Protein AF-A0A1B6KVR3-F1 (afdb_monomer)

Structure (mmCIF, N/CA/C/O backbone):
data_AF-A0A1B6KVR3-F1
#
_entry.id   AF-A0A1B6KVR3-F1
#
loop_
_atom_site.group_PDB
_atom_site.id
_atom_site.type_symbol
_atom_site.label_atom_id
_atom_site.label_alt_id
_atom_site.label_comp_id
_atom_site.label_asym_id
_atom_site.label_entity_id
_atom_site.label_seq_id
_atom_site.pdbx_PDB_ins_code
_atom_site.Cartn_x
_atom_site.Cartn_y
_atom_site.Cartn_z
_atom_site.occupancy
_atom_site.B_iso_or_equiv
_atom_site.auth_seq_id
_atom_site.auth_comp_id
_atom_site.auth_asym_id
_atom_site.auth_atom_id
_atom_site.pdbx_PDB_model_num
ATOM 1 N N . ASN A 1 1 ? -15.179 -11.913 16.307 1.00 56.31 1 ASN A N 1
ATOM 2 C CA . ASN A 1 1 ? -16.062 -10.784 15.935 1.00 56.31 1 ASN A CA 1
ATOM 3 C C . ASN A 1 1 ? -15.789 -10.461 14.461 1.00 56.31 1 ASN A C 1
ATOM 5 O O . ASN A 1 1 ? -15.125 -9.484 14.153 1.00 56.31 1 ASN A O 1
ATOM 9 N N . ASN A 1 2 ? -16.184 -11.354 13.541 1.00 68.56 2 ASN A N 1
ATOM 10 C CA . ASN A 1 2 ? -15.513 -11.481 12.227 1.00 68.56 2 ASN A CA 1
ATOM 11 C C . ASN A 1 2 ? -16.210 -10.731 11.083 1.00 68.56 2 ASN A C 1
ATOM 13 O O . ASN A 1 2 ? -15.773 -10.815 9.938 1.00 68.56 2 ASN A O 1
ATOM 17 N N . LEU A 1 3 ? -17.287 -10.012 11.393 1.00 83.12 3 LEU A N 1
ATOM 18 C CA . LEU A 1 3 ? -18.047 -9.237 10.424 1.00 83.12 3 LEU A CA 1
ATOM 19 C C . LEU A 1 3 ? -17.607 -7.768 10.434 1.00 83.12 3 LEU A C 1
ATOM 21 O O . LEU A 1 3 ? -17.238 -7.261 11.510 1.00 83.12 3 LEU A O 1
ATOM 25 N N . PRO A 1 4 ? -17.702 -7.081 9.277 1.00 85.81 4 PRO A N 1
ATOM 26 C CA . PRO A 1 4 ? -17.464 -5.654 9.194 1.00 85.81 4 PRO A CA 1
ATOM 27 C C . PRO A 1 4 ? -18.348 -4.921 10.207 1.00 85.81 4 PRO A C 1
ATOM 29 O O . PRO A 1 4 ? -19.490 -5.332 10.434 1.00 85.81 4 PRO A O 1
ATOM 32 N N . PRO A 1 5 ? -17.844 -3.847 10.831 1.00 86.06 5 PRO A N 1
ATOM 33 C CA . PRO A 1 5 ? -18.636 -3.050 11.760 1.00 86.06 5 PRO A CA 1
ATOM 34 C C . PRO A 1 5 ? -19.950 -2.522 11.161 1.00 86.06 5 PRO A C 1
ATOM 36 O O . PRO A 1 5 ? -20.927 -2.385 11.892 1.00 86.06 5 PRO A O 1
ATOM 39 N N . GLU A 1 6 ? -19.982 -2.235 9.851 1.00 87.31 6 GLU A N 1
ATOM 40 C CA . GLU A 1 6 ? -21.125 -1.635 9.145 1.00 87.31 6 GLU A CA 1
ATOM 41 C C . GLU A 1 6 ? -21.270 -2.196 7.719 1.00 87.31 6 GLU A C 1
ATOM 43 O O . GLU A 1 6 ? -20.290 -2.641 7.128 1.00 87.31 6 GLU A O 1
ATOM 48 N N . LYS A 1 7 ? -22.490 -2.135 7.159 1.00 79.19 7 LYS A N 1
ATOM 49 C CA . LYS A 1 7 ? -22.854 -2.631 5.812 1.00 79.19 7 LYS A CA 1
ATOM 50 C C . LYS A 1 7 ? -22.407 -1.706 4.662 1.00 79.19 7 LYS A C 1
ATOM 52 O O . LYS A 1 7 ? -22.655 -2.009 3.515 1.00 79.19 7 LYS A O 1
ATOM 57 N N . ASN A 1 8 ? -21.815 -0.551 4.953 1.00 89.31 8 ASN A N 1
ATOM 58 C CA . ASN A 1 8 ? -21.206 0.329 3.949 1.00 89.31 8 ASN A CA 1
ATOM 59 C C . ASN A 1 8 ? -19.926 0.900 4.553 1.00 89.31 8 ASN A C 1
ATOM 61 O O . ASN A 1 8 ? -19.853 2.052 4.992 1.00 89.31 8 ASN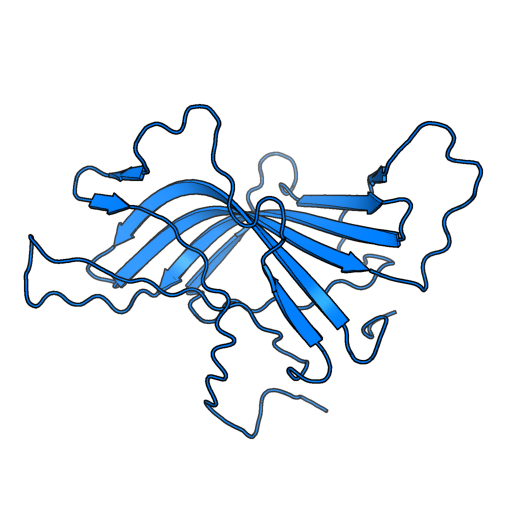 A O 1
ATOM 65 N N . MET A 1 9 ? -18.942 0.020 4.691 1.00 91.19 9 MET A N 1
ATOM 66 C CA . MET A 1 9 ? -17.675 0.366 5.300 1.00 91.19 9 MET A CA 1
ATOM 67 C C . MET A 1 9 ? -16.840 1.183 4.319 1.00 91.19 9 MET A C 1
ATOM 69 O O . MET A 1 9 ? -16.646 0.804 3.167 1.00 91.19 9 MET A O 1
ATOM 73 N N . THR A 1 10 ? -16.302 2.303 4.790 1.00 93.12 10 THR A N 1
ATOM 74 C CA . THR A 1 10 ? -15.303 3.064 4.038 1.00 93.12 10 THR A CA 1
ATOM 75 C C . THR A 1 10 ? -13.938 2.784 4.643 1.00 93.12 10 THR A C 1
ATOM 77 O O . THR A 1 10 ? -13.712 3.081 5.815 1.00 93.12 10 THR A O 1
ATOM 80 N N . VAL A 1 11 ? -13.047 2.211 3.842 1.00 94.81 11 VAL A N 1
ATOM 81 C CA . VAL A 1 11 ? -11.668 1.914 4.221 1.00 94.81 11 VAL A CA 1
ATOM 82 C C . VAL A 1 11 ? -10.753 2.881 3.481 1.00 94.81 11 VAL A C 1
ATOM 84 O O . VAL A 1 11 ? -10.747 2.907 2.254 1.00 94.81 11 VAL A O 1
ATOM 87 N N . ALA A 1 12 ? -9.994 3.697 4.208 1.00 95.69 12 ALA A N 1
ATOM 88 C CA . ALA A 1 12 ? -9.026 4.600 3.596 1.00 95.69 12 ALA A CA 1
ATOM 89 C C . ALA A 1 12 ? -7.634 3.959 3.543 1.00 95.69 12 ALA A C 1
ATOM 91 O O . ALA A 1 12 ? -7.217 3.287 4.488 1.00 95.69 12 ALA A O 1
ATOM 92 N N . ILE A 1 13 ? -6.920 4.177 2.443 1.00 95.88 13 ILE A N 1
ATOM 93 C CA . ILE A 1 13 ? -5.579 3.655 2.186 1.00 95.88 13 ILE A CA 1
ATOM 94 C C . ILE A 1 13 ? -4.606 4.822 2.051 1.00 95.88 13 ILE A C 1
ATOM 96 O O . ILE A 1 13 ? -4.884 5.806 1.368 1.00 95.88 13 ILE A O 1
ATOM 100 N N . SER A 1 14 ? -3.444 4.690 2.677 1.00 95.88 14 SER A N 1
ATOM 101 C CA . SER A 1 14 ? -2.281 5.533 2.421 1.00 95.88 14 SER A CA 1
ATOM 102 C C . SER A 1 14 ? -1.058 4.646 2.207 1.00 95.88 14 SER A C 1
ATOM 104 O O . SER A 1 14 ? -0.919 3.596 2.841 1.00 95.88 14 SER A O 1
ATOM 106 N N . LEU A 1 15 ? -0.173 5.058 1.306 1.00 95.88 15 LEU A N 1
ATOM 107 C CA . LEU A 1 15 ? 1.107 4.404 1.078 1.00 95.88 15 LEU A CA 1
ATOM 108 C C . LEU A 1 15 ? 2.224 5.369 1.449 1.00 95.88 15 LEU A C 1
ATOM 110 O O . LEU A 1 15 ? 2.332 6.464 0.900 1.00 95.88 15 LEU A O 1
ATOM 114 N N . PHE A 1 16 ? 3.097 4.936 2.347 1.00 95.38 16 PHE A N 1
ATOM 115 C CA . PHE A 1 16 ? 4.432 5.507 2.424 1.00 95.38 16 PHE A CA 1
ATOM 116 C C . PHE A 1 16 ? 5.335 4.651 1.551 1.00 95.38 16 PHE A C 1
ATOM 118 O O . PHE A 1 16 ? 5.604 3.496 1.882 1.00 95.38 16 PHE A O 1
ATOM 125 N N . ILE A 1 17 ? 5.775 5.185 0.423 1.00 94.56 17 ILE A N 1
ATOM 126 C CA . ILE A 1 17 ? 6.698 4.476 -0.456 1.00 94.56 17 ILE A CA 1
ATOM 127 C C . ILE A 1 17 ? 8.086 4.772 0.088 1.00 94.56 17 ILE A C 1
ATOM 129 O O . ILE A 1 17 ? 8.476 5.926 0.171 1.00 94.56 17 ILE A O 1
ATOM 133 N N . ASN A 1 18 ? 8.807 3.746 0.534 1.00 93.31 18 ASN A N 1
ATOM 134 C CA . ASN A 1 18 ? 10.154 3.914 1.067 1.00 93.31 18 ASN A CA 1
ATOM 135 C C . ASN A 1 18 ? 11.160 3.938 -0.085 1.00 93.31 18 ASN A C 1
ATOM 137 O O . ASN A 1 18 ? 11.918 4.894 -0.237 1.00 93.31 18 ASN A O 1
ATOM 141 N N . ARG A 1 19 ? 11.123 2.910 -0.944 1.00 91.19 19 ARG A N 1
ATOM 142 C CA . ARG A 1 19 ? 11.943 2.841 -2.158 1.00 91.19 19 ARG A CA 1
ATOM 143 C C . ARG A 1 19 ? 11.368 1.941 -3.240 1.00 91.19 19 ARG A C 1
ATOM 145 O O . ARG A 1 19 ? 10.607 1.018 -2.958 1.00 91.19 19 ARG A O 1
ATOM 152 N N . VAL A 1 20 ? 11.813 2.188 -4.469 1.00 93.38 20 VAL A N 1
ATOM 153 C CA . VAL A 1 20 ? 11.715 1.238 -5.581 1.00 93.38 20 VAL A CA 1
ATOM 154 C C . VAL A 1 20 ? 12.961 0.361 -5.552 1.00 93.38 20 VAL A C 1
ATOM 156 O O . VAL A 1 20 ? 14.075 0.858 -5.705 1.00 93.38 20 VAL A O 1
ATOM 159 N N . SER A 1 21 ? 12.780 -0.933 -5.312 1.00 92.31 21 SER A N 1
ATOM 160 C CA . SER A 1 21 ? 13.885 -1.881 -5.151 1.00 92.31 21 SER A CA 1
ATOM 161 C C . SER A 1 21 ? 14.401 -2.395 -6.491 1.00 92.31 21 SER A C 1
ATOM 163 O O . SER A 1 21 ? 15.611 -2.514 -6.673 1.00 92.31 21 SER A O 1
ATOM 165 N N . ALA A 1 22 ? 13.500 -2.710 -7.424 1.00 93.75 22 ALA A N 1
ATOM 166 C CA . ALA A 1 22 ? 13.856 -3.237 -8.737 1.00 93.75 22 ALA A CA 1
ATOM 167 C C . ALA A 1 22 ? 12.708 -3.091 -9.743 1.00 93.75 22 ALA A C 1
ATOM 169 O O . ALA A 1 22 ? 11.538 -3.042 -9.361 1.00 93.75 22 ALA A O 1
ATOM 170 N N . VAL A 1 23 ? 13.076 -3.091 -11.023 1.00 95.00 23 VAL A N 1
ATOM 171 C CA . VAL A 1 23 ? 12.182 -3.278 -12.169 1.00 95.00 23 VAL A CA 1
ATOM 172 C C . VAL A 1 23 ? 12.735 -4.465 -12.956 1.00 95.00 23 VAL A C 1
ATOM 174 O O . VAL A 1 23 ? 13.908 -4.452 -13.333 1.00 95.00 23 VAL A O 1
ATOM 177 N N . ASP A 1 24 ? 11.922 -5.500 -13.145 1.00 95.38 24 ASP A N 1
ATOM 178 C CA . ASP A 1 24 ? 12.260 -6.691 -13.926 1.00 95.38 24 ASP A CA 1
ATOM 179 C C . ASP A 1 24 ? 11.453 -6.661 -15.228 1.00 95.38 24 ASP A C 1
ATOM 181 O O . ASP A 1 24 ? 10.281 -7.017 -15.239 1.00 95.38 24 ASP A O 1
ATOM 185 N N . GLU A 1 25 ? 12.075 -6.218 -16.323 1.00 93.94 25 GLU A N 1
ATOM 186 C CA . GLU A 1 25 ? 11.449 -6.138 -17.657 1.00 93.94 25 GLU A CA 1
ATOM 187 C C . GLU A 1 25 ? 11.034 -7.519 -18.180 1.00 93.94 25 GLU A C 1
ATOM 189 O O . GLU A 1 25 ? 10.052 -7.643 -18.900 1.00 93.94 25 GLU A O 1
ATOM 194 N N . SER A 1 26 ? 11.776 -8.570 -17.812 1.00 93.94 26 SER A N 1
ATOM 195 C CA . SER A 1 26 ? 11.555 -9.922 -18.333 1.00 93.94 26 SER A CA 1
ATOM 196 C C . SER A 1 26 ? 10.327 -10.593 -17.726 1.00 93.94 26 SER A C 1
ATOM 198 O O . SER A 1 26 ? 9.653 -11.378 -18.392 1.00 93.94 26 SER A O 1
ATOM 200 N N . LYS A 1 27 ? 10.037 -10.280 -16.460 1.00 96.25 27 LYS A N 1
ATOM 201 C CA . LYS A 1 27 ? 8.811 -10.698 -15.764 1.00 96.25 27 LYS A CA 1
ATOM 202 C C . LYS A 1 27 ? 7.718 -9.637 -15.808 1.00 96.25 27 LYS A C 1
ATOM 204 O O . LYS A 1 27 ? 6.580 -9.910 -15.425 1.00 96.25 27 LYS A O 1
ATOM 209 N N . GLU A 1 28 ? 8.090 -8.447 -16.266 1.00 96.19 28 GLU A N 1
ATOM 210 C CA . GLU A 1 28 ? 7.299 -7.230 -16.247 1.00 96.19 28 GLU A CA 1
ATOM 211 C C . GLU A 1 28 ? 6.793 -6.927 -14.818 1.00 96.19 28 GLU A C 1
ATOM 213 O O . GLU A 1 28 ? 5.600 -6.817 -14.541 1.00 96.19 28 GLU A O 1
ATOM 218 N N . GLU A 1 29 ? 7.715 -6.855 -13.857 1.00 97.19 29 GLU A N 1
ATOM 219 C CA . GLU A 1 29 ? 7.414 -6.683 -12.430 1.00 97.19 29 GLU A CA 1
ATOM 220 C C . GLU A 1 29 ? 8.111 -5.454 -11.842 1.00 97.19 29 GLU A C 1
ATOM 222 O O . GLU A 1 29 ? 9.244 -5.124 -12.199 1.00 97.19 29 GLU A O 1
ATOM 227 N N . ILE A 1 30 ? 7.454 -4.803 -10.877 1.00 96.12 30 ILE A N 1
ATOM 228 C CA . ILE A 1 30 ? 8.058 -3.748 -10.054 1.00 96.12 30 ILE A CA 1
ATOM 229 C C . ILE A 1 30 ? 8.069 -4.196 -8.598 1.00 96.12 30 ILE A C 1
ATOM 231 O O . ILE A 1 30 ? 7.049 -4.607 -8.048 1.00 96.12 30 ILE A O 1
ATOM 235 N N . SER A 1 31 ? 9.238 -4.090 -7.969 1.00 97.00 31 SER A N 1
ATOM 236 C CA . SER A 1 31 ? 9.439 -4.365 -6.547 1.00 97.00 31 SER A CA 1
ATOM 237 C C . SER A 1 31 ? 9.522 -3.063 -5.760 1.00 97.00 31 SER A C 1
ATOM 239 O O . SER A 1 31 ? 10.397 -2.231 -6.009 1.00 97.00 31 SER A O 1
ATOM 241 N N . LEU A 1 32 ? 8.644 -2.907 -4.777 1.00 96.56 32 LEU A N 1
ATOM 242 C CA . LEU A 1 32 ? 8.527 -1.731 -3.922 1.00 96.56 32 LEU A CA 1
ATOM 243 C C . LEU A 1 32 ? 8.735 -2.124 -2.460 1.00 96.56 32 LEU A C 1
ATOM 245 O O . LEU A 1 32 ? 8.281 -3.177 -2.022 1.00 96.56 32 LEU A O 1
ATOM 249 N N . GLU A 1 33 ? 9.363 -1.257 -1.679 1.00 96.31 33 GLU A N 1
ATOM 250 C CA . GLU A 1 33 ? 9.289 -1.310 -0.220 1.00 96.31 33 GLU A CA 1
ATOM 251 C C . GLU A 1 33 ? 8.385 -0.189 0.262 1.00 96.31 33 GLU A C 1
ATOM 253 O O . GLU A 1 33 ? 8.651 0.987 0.002 1.00 96.31 33 GLU A O 1
ATOM 258 N N . VAL A 1 34 ? 7.309 -0.550 0.954 1.00 97.00 34 VAL A N 1
ATOM 259 C CA . VAL A 1 34 ? 6.256 0.384 1.354 1.00 97.00 34 VAL A CA 1
ATOM 260 C C . VAL A 1 34 ? 5.857 0.164 2.807 1.00 97.00 34 VAL A C 1
ATOM 262 O O . VAL A 1 34 ? 5.943 -0.950 3.318 1.00 97.00 34 VAL A O 1
ATOM 265 N N . PHE A 1 35 ? 5.350 1.208 3.457 1.00 97.25 35 PHE A N 1
ATOM 266 C CA . PHE A 1 35 ? 4.434 1.046 4.579 1.00 97.25 35 PHE A CA 1
ATOM 267 C C . PHE A 1 35 ? 3.015 1.274 4.075 1.00 97.25 35 PHE A C 1
ATOM 269 O O . PHE A 1 35 ? 2.624 2.399 3.758 1.00 97.25 35 PHE A O 1
ATOM 276 N N . LEU A 1 36 ? 2.254 0.188 4.006 1.00 97.06 36 LEU A N 1
ATOM 277 C CA . LEU A 1 36 ? 0.839 0.204 3.675 1.00 97.06 36 LEU A CA 1
ATOM 278 C C . LEU A 1 36 ? 0.040 0.542 4.930 1.00 97.06 36 LEU A C 1
ATOM 280 O O . LEU A 1 36 ? 0.154 -0.141 5.949 1.00 97.06 36 LEU A O 1
ATOM 284 N N . GLN A 1 37 ? -0.774 1.588 4.846 1.00 97.12 37 GLN A N 1
ATOM 285 C CA . GLN A 1 37 ? -1.571 2.088 5.954 1.00 97.12 37 GLN A CA 1
ATOM 286 C C . GLN A 1 37 ? -3.049 1.996 5.599 1.00 97.12 37 GLN A C 1
ATOM 288 O O . GLN A 1 37 ? -3.486 2.520 4.578 1.00 97.12 37 GLN A O 1
ATOM 293 N N . VAL A 1 38 ? -3.815 1.330 6.454 1.00 96.69 38 VAL A N 1
ATOM 294 C CA . VAL A 1 38 ? -5.237 1.064 6.255 1.00 96.69 38 VAL A CA 1
ATOM 295 C C . VAL A 1 38 ? -6.008 1.617 7.441 1.00 96.69 38 VAL A C 1
ATOM 297 O O . VAL A 1 38 ? -5.661 1.349 8.593 1.00 96.69 38 VAL A O 1
ATOM 300 N N . TYR A 1 39 ? -7.056 2.381 7.152 1.00 96.62 39 TYR A N 1
ATOM 301 C CA . TYR A 1 39 ? -7.857 3.095 8.133 1.00 96.62 39 TYR A CA 1
ATOM 302 C C . TYR A 1 39 ? -9.327 2.724 7.990 1.00 96.62 39 TYR A C 1
ATOM 304 O O . TYR A 1 39 ? -9.869 2.732 6.888 1.00 96.62 39 TYR A O 1
ATOM 312 N N . TRP A 1 40 ? -9.995 2.465 9.106 1.00 95.75 40 TRP A N 1
ATOM 313 C CA . TRP A 1 40 ? -11.447 2.294 9.152 1.00 95.75 40 TRP A CA 1
ATOM 314 C C . TRP A 1 40 ? -11.980 2.791 10.493 1.00 95.75 40 TRP A C 1
ATOM 316 O O . TRP A 1 40 ? -11.218 2.998 11.434 1.00 95.75 40 TRP A O 1
ATOM 326 N N . ILE A 1 41 ? -13.287 3.004 10.594 1.00 95.00 41 ILE A N 1
ATOM 327 C CA . ILE A 1 41 ? -13.935 3.376 11.856 1.00 95.00 41 ILE A CA 1
ATOM 328 C C . ILE A 1 41 ? -14.697 2.159 12.373 1.00 9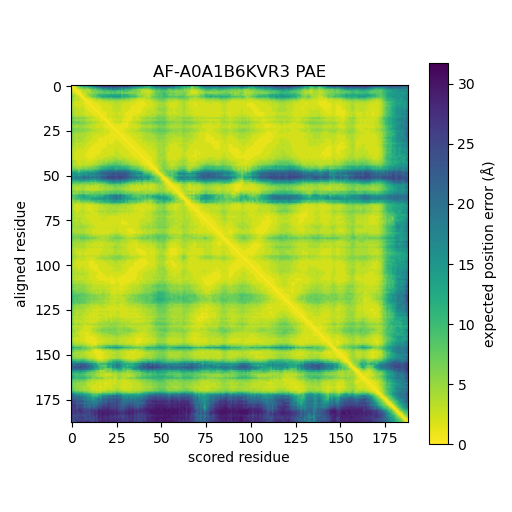5.00 41 ILE A C 1
ATOM 330 O O . ILE A 1 41 ? -15.498 1.578 11.643 1.00 95.00 41 ILE A O 1
ATOM 334 N N . ASP A 1 42 ? -14.472 1.779 13.632 1.00 93.25 42 ASP A N 1
ATOM 335 C CA . ASP A 1 42 ? -15.241 0.721 14.295 1.00 93.25 42 ASP A CA 1
ATOM 336 C C . ASP A 1 42 ? -16.045 1.300 15.465 1.00 93.25 42 ASP A C 1
ATOM 338 O O . ASP A 1 42 ? -15.552 1.430 16.585 1.00 93.25 42 ASP A O 1
ATOM 342 N N . ARG A 1 43 ? -17.321 1.621 15.204 1.00 91.19 43 ARG A N 1
ATOM 343 C CA . ARG A 1 43 ? -18.239 2.217 16.194 1.00 91.19 43 ARG A CA 1
ATOM 344 C C . ARG A 1 43 ? -18.625 1.277 17.345 1.00 91.19 43 ARG A C 1
ATOM 346 O O . ARG A 1 43 ? -19.342 1.680 18.259 1.00 91.19 43 ARG A O 1
ATOM 353 N N . ARG A 1 44 ? -18.205 0.007 17.305 1.00 90.38 44 ARG A N 1
ATOM 354 C CA . ARG A 1 44 ? -18.454 -0.964 18.384 1.00 90.38 44 ARG A CA 1
ATOM 355 C C . ARG A 1 44 ? -17.450 -0.795 19.525 1.00 90.38 44 ARG A C 1
ATOM 357 O O . ARG A 1 44 ? -17.727 -1.232 20.643 1.00 90.38 44 ARG A O 1
ATOM 364 N N . ILE A 1 45 ? -16.299 -0.179 19.251 1.00 88.75 45 ILE A N 1
ATOM 365 C CA . ILE A 1 45 ? -15.231 0.028 20.227 1.00 88.75 45 ILE A CA 1
ATOM 366 C C . ILE A 1 45 ? -15.617 1.175 21.159 1.00 88.75 45 ILE A C 1
ATOM 368 O O . ILE A 1 45 ? -15.830 2.307 20.731 1.00 88.75 45 ILE A O 1
ATOM 372 N N . ARG A 1 46 ? -15.675 0.889 22.462 1.00 85.44 46 ARG A N 1
ATOM 373 C CA . ARG A 1 46 ? -15.889 1.902 23.499 1.00 85.44 46 ARG A CA 1
ATOM 374 C C . ARG A 1 46 ? -14.562 2.236 24.156 1.00 85.44 46 ARG A C 1
ATOM 376 O O . ARG A 1 46 ? -13.926 1.368 24.745 1.00 85.44 46 ARG A O 1
ATOM 383 N N . ILE A 1 47 ? -14.169 3.497 24.055 1.00 82.69 47 ILE A N 1
ATOM 384 C CA . ILE A 1 47 ? -12.947 4.022 24.657 1.00 82.69 47 ILE A CA 1
ATOM 385 C C . ILE A 1 47 ? -13.334 4.659 25.993 1.00 82.69 47 ILE A C 1
ATOM 387 O O . ILE A 1 47 ? -14.274 5.447 26.043 1.00 82.69 47 ILE A O 1
ATOM 391 N N . ALA A 1 48 ? -12.653 4.291 27.079 1.00 80.06 48 ALA A N 1
ATOM 392 C CA . ALA A 1 48 ? -12.915 4.881 28.386 1.00 80.06 48 ALA A CA 1
ATOM 393 C C . ALA A 1 48 ? -12.425 6.342 28.429 1.00 80.06 48 ALA A C 1
ATOM 395 O O . ALA A 1 48 ? -11.324 6.650 27.971 1.00 80.06 48 ALA A O 1
ATOM 396 N N . ASP A 1 49 ? -13.214 7.232 29.036 1.00 72.06 49 ASP A N 1
ATOM 397 C CA . ASP A 1 49 ? -12.929 8.678 29.111 1.00 72.06 49 ASP A CA 1
ATOM 398 C C . ASP A 1 49 ? -11.689 9.028 29.961 1.00 72.06 49 ASP A C 1
ATOM 400 O O . ASP A 1 49 ? -11.246 10.175 29.999 1.00 72.06 49 ASP A O 1
ATOM 404 N N . ASN A 1 50 ? -11.096 8.045 30.645 1.00 69.12 50 ASN A N 1
ATOM 405 C CA . ASN A 1 50 ? 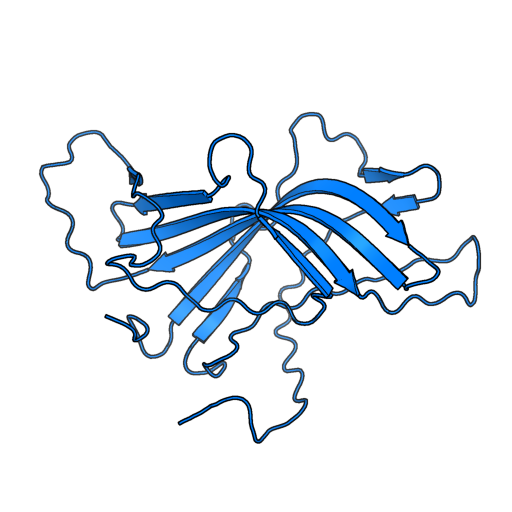-9.936 8.228 31.518 1.00 69.12 50 ASN A CA 1
ATOM 406 C C . ASN A 1 50 ? -8.586 8.293 30.777 1.00 69.12 50 ASN A C 1
ATOM 408 O O . ASN A 1 50 ? -7.546 8.406 31.425 1.00 69.12 50 ASN A O 1
ATOM 412 N N . LEU A 1 51 ? -8.574 8.259 29.442 1.00 66.75 51 LEU A N 1
ATOM 413 C CA . LEU A 1 51 ? -7.361 8.413 28.634 1.00 66.75 51 LEU A CA 1
ATOM 414 C C . LEU A 1 51 ? -6.944 9.884 28.523 1.00 66.75 51 LEU A C 1
ATOM 416 O O . LEU A 1 51 ? -6.871 10.442 27.429 1.00 66.75 51 LEU A O 1
ATOM 420 N N . SER A 1 52 ? -6.692 10.554 29.646 1.00 61.97 52 SER A N 1
ATOM 421 C CA . SER A 1 52 ? -6.244 11.948 29.648 1.00 61.97 52 SER A CA 1
ATOM 422 C C . SER A 1 52 ? -4.878 12.085 28.961 1.00 61.97 52 SER A C 1
ATOM 424 O O . SER A 1 52 ? -3.916 11.435 29.359 1.00 61.97 52 SER A O 1
ATOM 426 N N . GLY A 1 53 ? -4.791 12.949 27.945 1.00 70.12 53 GLY A N 1
ATOM 427 C CA . GLY A 1 53 ? -3.529 13.344 27.297 1.00 70.12 53 GLY A CA 1
ATOM 428 C C . GLY A 1 53 ? -2.990 12.467 26.155 1.00 70.12 53 GLY A C 1
ATOM 429 O O . GLY A 1 53 ? -1.970 12.839 25.586 1.00 70.12 53 GLY A O 1
ATOM 430 N N . VAL A 1 54 ? -3.639 11.355 25.786 1.00 77.19 54 VAL A N 1
ATOM 431 C CA . VAL A 1 54 ? -3.171 10.480 24.689 1.00 77.19 54 VAL A CA 1
ATOM 432 C C . VAL A 1 54 ? -4.150 10.489 23.510 1.00 77.19 54 VAL A C 1
ATOM 434 O O . VAL A 1 54 ? -5.324 10.156 23.680 1.00 77.19 54 VAL A O 1
ATOM 437 N N . ASP A 1 55 ? -3.669 10.837 22.313 1.00 84.69 55 ASP A N 1
ATOM 438 C CA . ASP A 1 55 ? -4.491 10.916 21.091 1.00 84.69 55 ASP A CA 1
ATOM 439 C C . ASP A 1 55 ? -4.875 9.541 20.517 1.00 84.69 55 ASP A C 1
ATOM 441 O O . ASP A 1 55 ? -5.900 9.405 19.839 1.00 84.69 55 ASP A O 1
ATOM 445 N N . HIS A 1 56 ? -4.062 8.516 20.788 1.00 89.31 56 HIS A N 1
ATOM 446 C CA . HIS A 1 56 ? -4.260 7.150 20.309 1.00 89.31 56 HIS A CA 1
ATOM 447 C C . HIS A 1 56 ? -3.665 6.101 21.254 1.00 89.31 56 HIS A C 1
ATOM 449 O O . HIS A 1 56 ? -2.655 6.333 21.909 1.00 89.31 56 HIS A O 1
ATOM 455 N N . LEU A 1 57 ? -4.264 4.915 21.278 1.00 90.25 57 LEU A N 1
ATOM 456 C CA . LEU A 1 57 ? -3.726 3.731 21.937 1.00 90.25 57 LEU A CA 1
ATOM 457 C C . LEU A 1 57 ? -2.981 2.869 20.923 1.00 90.25 57 LEU A C 1
ATOM 459 O O . LEU A 1 57 ? -3.509 2.601 19.843 1.00 90.25 57 LEU A O 1
ATOM 463 N N . GLU A 1 58 ? -1.783 2.407 21.270 1.00 90.69 58 GLU A N 1
ATOM 464 C CA . GLU A 1 58 ? -1.100 1.369 20.498 1.00 90.69 58 GLU A CA 1
ATOM 465 C C . GLU A 1 58 ? -1.597 -0.008 20.942 1.00 90.69 58 GLU A C 1
ATOM 467 O O . GLU A 1 58 ? -1.625 -0.320 22.133 1.00 90.69 58 GLU A O 1
ATOM 472 N N . LEU A 1 59 ? -2.024 -0.819 19.976 1.00 89.81 59 LEU A N 1
ATOM 473 C CA . LEU A 1 59 ? -2.508 -2.177 20.200 1.00 89.81 59 LEU A CA 1
ATOM 474 C C . LEU A 1 59 ? -1.473 -3.177 19.685 1.00 89.81 59 LEU A C 1
ATOM 476 O O . LEU A 1 59 ? -0.757 -2.922 18.714 1.00 89.81 59 LEU A O 1
ATOM 480 N N . THR A 1 60 ? -1.409 -4.343 20.319 1.00 86.69 60 THR A N 1
ATOM 481 C CA . THR A 1 60 ? -0.536 -5.427 19.870 1.00 86.69 60 THR A CA 1
ATOM 482 C C . THR A 1 60 ? -1.145 -6.118 18.652 1.00 86.69 60 THR A C 1
ATOM 484 O O . THR A 1 60 ? -2.290 -6.560 18.695 1.00 86.69 60 THR A O 1
ATOM 487 N N . TRP A 1 61 ? -0.370 -6.234 17.573 1.00 86.19 61 TRP A N 1
ATOM 488 C CA . TRP A 1 61 ? -0.721 -7.082 16.435 1.00 86.19 61 TRP A CA 1
ATOM 489 C C . TRP A 1 61 ? -0.536 -8.556 16.812 1.00 86.19 61 TRP A C 1
ATOM 491 O O . TRP A 1 61 ? 0.559 -8.963 17.204 1.00 86.19 61 TRP A O 1
ATOM 501 N N . GLY A 1 62 ? -1.597 -9.352 16.703 1.00 79.25 62 GLY A N 1
ATOM 502 C CA . GLY A 1 62 ? -1.586 -10.781 16.999 1.00 79.25 62 GLY A CA 1
ATOM 503 C C . GLY A 1 62 ? -2.374 -11.597 15.975 1.00 79.25 62 GLY A C 1
ATOM 504 O O . GLY A 1 62 ? -3.123 -11.060 15.162 1.00 79.25 62 GLY A O 1
ATOM 505 N N . LYS A 1 63 ? -2.211 -12.926 16.016 1.00 68.12 63 LYS A N 1
ATOM 506 C CA . LYS A 1 63 ? -2.967 -13.847 15.145 1.00 68.12 63 LYS A CA 1
ATOM 507 C C . LYS A 1 63 ? -4.470 -13.825 15.434 1.00 68.12 63 LYS A C 1
ATOM 509 O O . LYS A 1 63 ? -5.262 -13.912 14.504 1.00 68.12 63 LYS A O 1
ATOM 514 N N . ASP A 1 64 ? -4.831 -13.639 16.700 1.00 69.00 64 ASP A N 1
ATOM 515 C CA . ASP A 1 64 ? -6.211 -13.565 17.177 1.00 69.00 64 ASP A CA 1
ATOM 516 C C . ASP A 1 64 ? -6.522 -12.142 17.644 1.00 69.00 64 ASP A C 1
ATOM 518 O O . ASP A 1 64 ? -6.805 -11.898 18.816 1.00 69.00 64 ASP A O 1
ATOM 522 N N . ASN A 1 65 ? -6.405 -11.174 16.730 1.00 78.50 65 ASN A N 1
ATOM 523 C CA . ASN A 1 65 ? -6.799 -9.798 17.022 1.00 78.50 65 ASN A CA 1
ATOM 524 C C . ASN A 1 65 ? -8.246 -9.779 17.549 1.00 78.50 65 ASN A C 1
ATOM 526 O O . ASN A 1 65 ? -9.164 -10.306 16.918 1.00 78.50 65 ASN A O 1
ATOM 530 N N . GLU A 1 66 ? -8.469 -9.132 18.694 1.00 83.56 66 GLU A N 1
ATOM 531 C CA . GLU A 1 66 ? -9.812 -8.989 19.282 1.00 83.56 66 GLU A CA 1
ATOM 532 C C . GLU A 1 66 ? -10.703 -8.008 18.494 1.00 83.56 66 GLU A C 1
ATOM 534 O O . GLU A 1 66 ? -11.913 -7.915 18.721 1.00 83.56 66 GLU A O 1
ATOM 539 N N . PHE A 1 67 ? -10.110 -7.293 17.536 1.00 87.50 67 PHE A N 1
ATOM 540 C CA . PHE A 1 67 ? -10.764 -6.358 16.633 1.00 87.50 67 PHE A CA 1
ATOM 541 C C . PHE A 1 67 ? -10.822 -6.907 15.204 1.00 87.50 67 PHE A C 1
ATOM 543 O O . PHE A 1 67 ? -9.991 -7.700 14.763 1.00 87.50 67 PHE A O 1
ATOM 550 N N . TRP A 1 68 ? -11.825 -6.450 14.461 1.00 90.81 68 TRP A N 1
ATOM 551 C CA . TRP A 1 68 ? -11.978 -6.780 13.049 1.00 90.81 68 TRP A CA 1
ATOM 552 C C . TRP A 1 68 ? -10.961 -6.014 12.195 1.00 90.81 68 TRP A C 1
ATOM 554 O O . TRP A 1 68 ? -10.724 -4.838 12.455 1.00 90.81 68 TRP A O 1
ATOM 564 N N . VAL A 1 69 ? -10.409 -6.657 11.163 1.00 91.12 69 VAL A N 1
ATOM 565 C CA . VAL A 1 69 ? -9.474 -6.060 10.194 1.00 91.12 69 VAL A CA 1
ATOM 566 C C . VAL A 1 69 ? -10.065 -6.212 8.786 1.00 91.12 69 VAL A C 1
ATOM 568 O O . VAL A 1 69 ? -10.513 -7.317 8.461 1.00 91.12 69 VAL A O 1
ATOM 571 N N . PRO A 1 70 ? -10.085 -5.153 7.953 1.00 91.94 70 PRO A N 1
ATOM 572 C CA . PRO A 1 70 ? -10.553 -5.253 6.573 1.00 91.94 70 PRO A CA 1
ATOM 573 C C . PRO A 1 70 ? -9.674 -6.201 5.757 1.00 91.94 70 PRO A C 1
ATOM 575 O O . PRO A 1 70 ? -8.449 -6.207 5.890 1.00 91.94 70 PRO A O 1
ATOM 578 N N . ASP A 1 71 ? -10.294 -6.989 4.883 1.00 90.12 71 ASP A N 1
ATOM 579 C CA . ASP A 1 71 ? -9.577 -7.803 3.913 1.00 90.12 71 ASP A CA 1
ATOM 580 C C . ASP A 1 71 ? -9.155 -6.931 2.729 1.00 90.12 71 ASP A C 1
ATOM 582 O O . ASP A 1 71 ? -9.969 -6.521 1.906 1.00 90.12 71 ASP A O 1
ATOM 586 N N . LEU A 1 72 ? -7.860 -6.636 2.657 1.00 90.94 72 LEU A N 1
ATOM 587 C CA . LEU A 1 72 ? -7.283 -5.905 1.541 1.00 90.94 72 LEU A CA 1
ATOM 588 C C . LEU A 1 72 ? -6.744 -6.883 0.498 1.00 90.94 72 LEU A C 1
ATOM 590 O O . LEU A 1 72 ? -5.880 -7.708 0.794 1.00 90.94 72 LEU A O 1
ATOM 594 N N . TYR A 1 73 ? -7.220 -6.744 -0.731 1.00 91.88 73 TYR A N 1
ATOM 595 C CA . TYR A 1 73 ? -6.737 -7.460 -1.899 1.00 91.88 73 TYR A CA 1
ATOM 596 C C . TYR A 1 73 ? -6.136 -6.472 -2.901 1.00 91.88 73 TYR A C 1
ATOM 598 O O . TYR A 1 73 ? -6.793 -5.521 -3.329 1.00 91.88 73 TYR A O 1
ATOM 606 N N . ILE A 1 74 ? -4.875 -6.709 -3.263 1.00 93.44 74 ILE A N 1
ATOM 607 C CA . ILE A 1 74 ? -4.157 -5.953 -4.290 1.00 93.44 74 ILE A CA 1
ATOM 608 C C . ILE A 1 74 ? -4.189 -6.789 -5.565 1.00 93.44 74 ILE A C 1
ATOM 610 O O . ILE A 1 74 ? -3.633 -7.887 -5.600 1.00 93.44 74 ILE A O 1
ATOM 614 N N . ARG A 1 75 ? -4.841 -6.285 -6.612 1.00 90.81 75 ARG A N 1
ATOM 615 C CA . ARG A 1 75 ? -5.114 -7.077 -7.820 1.00 90.81 75 ARG A CA 1
ATOM 616 C C . ARG A 1 75 ? -3.844 -7.472 -8.572 1.00 90.81 75 ARG A C 1
ATOM 618 O O . ARG A 1 75 ? -3.714 -8.614 -8.999 1.00 90.81 75 ARG A O 1
ATOM 625 N N . GLN A 1 76 ? -2.906 -6.544 -8.721 1.00 95.38 76 GLN A N 1
ATOM 626 C CA . GLN A 1 76 ? -1.656 -6.762 -9.451 1.00 95.38 76 GLN A CA 1
ATOM 627 C C . GLN A 1 76 ? -0.590 -7.461 -8.599 1.00 95.38 76 GLN A C 1
ATOM 629 O O . GLN A 1 76 ? 0.550 -7.600 -9.033 1.00 95.38 76 GLN A O 1
ATOM 634 N N . LEU A 1 77 ? -0.922 -7.900 -7.384 1.00 96.69 77 LEU A N 1
ATOM 635 C CA . LEU A 1 77 ? 0.051 -8.488 -6.478 1.00 96.69 77 LEU A CA 1
ATOM 636 C C . LEU A 1 77 ? 0.593 -9.816 -7.011 1.00 96.69 77 LEU A C 1
ATOM 638 O O . LEU A 1 77 ? -0.161 -10.747 -7.295 1.00 96.69 77 LEU A O 1
ATOM 642 N N . ARG A 1 78 ? 1.919 -9.914 -7.081 1.00 97.06 78 ARG A N 1
ATOM 643 C CA . ARG A 1 78 ? 2.648 -11.164 -7.323 1.00 97.06 78 ARG A CA 1
ATOM 644 C C . ARG A 1 78 ? 3.142 -11.767 -6.025 1.00 97.06 78 ARG A C 1
ATOM 646 O O . ARG A 1 78 ? 2.899 -12.938 -5.755 1.00 97.06 78 ARG A O 1
ATOM 653 N N . GLU A 1 79 ? 3.782 -10.945 -5.206 1.00 96.62 79 GLU A N 1
ATOM 654 C CA . GLU A 1 79 ? 4.309 -11.357 -3.914 1.00 96.62 79 GLU A CA 1
ATOM 655 C C . GLU A 1 79 ? 4.236 -10.191 -2.933 1.00 96.62 79 GLU A C 1
ATOM 657 O O . GLU A 1 79 ? 4.507 -9.042 -3.280 1.00 96.62 79 GLU A O 1
ATOM 662 N N . MET A 1 80 ? 3.885 -10.490 -1.686 1.00 96.19 80 MET A N 1
ATOM 663 C CA . MET A 1 80 ? 3.992 -9.553 -0.578 1.00 96.19 80 MET A CA 1
ATOM 664 C C . MET A 1 80 ? 4.717 -10.234 0.568 1.00 96.19 80 MET A C 1
ATOM 666 O O . MET A 1 80 ? 4.302 -11.297 1.030 1.00 96.19 80 MET A O 1
ATOM 670 N N . LYS A 1 81 ? 5.766 -9.587 1.067 1.00 96.56 81 LYS A N 1
ATOM 671 C CA . LYS A 1 81 ? 6.520 -10.051 2.223 1.00 96.56 81 LYS A CA 1
ATOM 672 C C . LYS A 1 81 ? 6.555 -8.963 3.279 1.00 96.56 81 LYS A C 1
ATOM 674 O O . LYS A 1 81 ? 7.125 -7.897 3.059 1.00 96.56 81 LYS A O 1
ATOM 679 N N . VAL A 1 82 ? 5.971 -9.250 4.437 1.00 95.88 82 VAL A N 1
ATOM 680 C CA . VAL A 1 82 ? 6.044 -8.361 5.600 1.00 95.88 82 VAL A CA 1
ATOM 681 C C . VAL A 1 82 ? 7.499 -8.249 6.046 1.00 95.88 82 VAL A C 1
ATOM 683 O O . VAL A 1 82 ? 8.204 -9.253 6.174 1.00 95.88 82 VAL A O 1
ATOM 686 N N . LEU A 1 83 ? 7.963 -7.019 6.248 1.00 95.56 83 LEU A N 1
ATOM 687 C CA . LEU A 1 83 ? 9.311 -6.752 6.726 1.00 95.56 83 LEU A CA 1
ATOM 688 C C . LEU A 1 83 ? 9.402 -7.123 8.206 1.00 95.56 83 LEU A C 1
ATOM 690 O O . LEU A 1 83 ? 8.540 -6.763 9.007 1.00 95.56 83 LEU A O 1
ATOM 694 N N . SER A 1 84 ? 10.463 -7.829 8.582 1.00 94.44 84 SER A N 1
ATOM 695 C CA . SER A 1 84 ? 10.698 -8.247 9.963 1.00 94.44 84 SER A CA 1
ATOM 696 C C . SER A 1 84 ? 12.191 -8.336 10.251 1.00 94.44 84 SER A C 1
ATOM 698 O O . SER A 1 84 ? 12.941 -8.858 9.425 1.00 94.44 84 SER A O 1
ATOM 700 N N . LEU A 1 85 ? 12.604 -7.890 11.439 1.00 92.19 85 LEU A N 1
ATOM 701 C CA . LEU A 1 85 ? 13.956 -8.122 11.963 1.00 92.19 85 LEU A CA 1
ATOM 702 C C . LEU A 1 85 ? 13.886 -8.925 13.265 1.00 92.19 85 LEU A C 1
ATOM 704 O O . LEU A 1 85 ? 14.199 -10.110 13.277 1.00 92.19 85 LEU A O 1
ATOM 708 N N . PHE A 1 86 ? 13.419 -8.287 14.339 1.00 91.38 86 PHE A N 1
ATOM 709 C CA . PHE A 1 86 ? 13.106 -8.946 15.614 1.00 91.38 86 PHE A CA 1
ATOM 710 C C . PHE A 1 86 ? 11.609 -9.247 15.745 1.00 91.38 86 PHE A C 1
ATOM 712 O O . PHE A 1 86 ? 11.220 -10.260 16.315 1.00 91.38 86 PHE A O 1
ATOM 719 N N . GLN A 1 87 ? 10.782 -8.367 15.181 1.00 89.38 87 GLN A N 1
ATOM 720 C CA . GLN A 1 87 ? 9.333 -8.479 15.075 1.00 89.38 87 GLN A CA 1
ATOM 721 C C . GLN A 1 87 ? 8.911 -7.994 13.682 1.00 89.38 87 GLN A C 1
ATOM 723 O O . GLN A 1 87 ? 9.667 -7.275 13.017 1.00 89.38 87 GLN A O 1
ATOM 728 N N . GLU A 1 88 ? 7.725 -8.402 13.237 1.00 92.75 88 GLU A N 1
ATOM 729 C CA . GLU A 1 88 ? 7.061 -7.818 12.069 1.00 92.75 88 GLU A CA 1
ATOM 730 C C . GLU A 1 88 ? 6.915 -6.300 12.234 1.00 92.75 88 GLU A C 1
ATOM 732 O O . GLU A 1 88 ? 6.552 -5.811 13.306 1.00 92.75 88 GLU A O 1
ATOM 737 N N . MET A 1 89 ? 7.179 -5.549 11.164 1.00 94.50 89 MET A N 1
ATOM 738 C CA . MET A 1 89 ? 7.018 -4.094 11.107 1.00 94.50 89 MET A CA 1
ATOM 739 C C . MET A 1 89 ? 5.540 -3.708 10.965 1.00 94.50 89 MET A C 1
ATOM 741 O O . MET A 1 89 ? 5.149 -3.024 10.018 1.00 94.50 89 MET A O 1
ATOM 745 N N . THR A 1 90 ? 4.722 -4.155 11.914 1.00 94.19 90 THR A N 1
ATOM 746 C CA . THR A 1 90 ? 3.281 -3.915 11.954 1.00 94.19 90 THR A CA 1
ATOM 747 C C . THR A 1 90 ? 2.924 -3.128 13.208 1.00 94.19 90 THR A C 1
ATOM 749 O O . THR A 1 90 ? 3.304 -3.490 14.318 1.00 94.19 90 THR A O 1
ATOM 752 N N . SER A 1 91 ? 2.175 -2.044 13.034 1.00 93.88 91 SER A N 1
ATOM 753 C CA . SER A 1 91 ? 1.676 -1.189 14.111 1.00 93.88 91 SER A CA 1
ATOM 754 C C . SER A 1 91 ? 0.168 -1.045 13.985 1.00 93.88 91 SER A C 1
ATOM 756 O O . SER A 1 91 ? -0.352 -0.810 12.891 1.00 93.88 91 SER A O 1
ATOM 758 N N . VAL A 1 92 ? -0.526 -1.159 15.114 1.00 94.81 92 VAL A N 1
ATOM 759 C CA . VAL A 1 92 ? -1.967 -0.935 15.205 1.00 94.81 92 VAL A CA 1
ATOM 760 C C . VAL A 1 92 ? -2.218 0.211 16.164 1.00 94.81 92 VAL A C 1
ATOM 762 O O . VAL A 1 92 ? -1.712 0.214 17.285 1.00 94.81 92 VAL A O 1
ATOM 765 N N . ARG A 1 93 ? -3.011 1.188 15.729 1.00 94.44 93 ARG A N 1
ATOM 766 C CA . ARG A 1 93 ? -3.402 2.336 16.545 1.00 94.44 93 ARG A CA 1
ATOM 767 C C . ARG A 1 93 ? -4.911 2.496 16.558 1.00 94.44 93 ARG A C 1
ATOM 769 O O . ARG A 1 93 ? -5.541 2.481 15.504 1.00 94.44 93 ARG A O 1
ATOM 776 N N . LEU A 1 94 ? -5.462 2.693 17.748 1.00 93.75 94 LEU A N 1
ATOM 777 C CA . LEU A 1 94 ? -6.851 3.075 17.974 1.00 93.75 94 LEU A CA 1
ATOM 778 C C . LEU A 1 94 ? -6.895 4.541 18.402 1.00 93.75 94 LEU A C 1
ATOM 780 O O . LEU A 1 94 ? -6.407 4.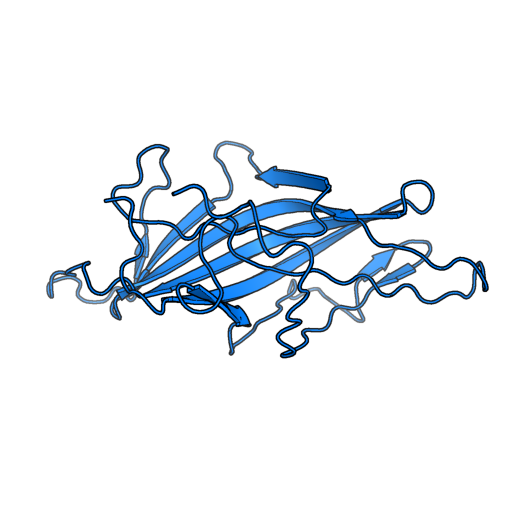900 19.471 1.00 93.75 94 LEU A O 1
ATOM 784 N N . TYR A 1 95 ? -7.489 5.388 17.576 1.00 92.94 95 TYR A N 1
ATOM 785 C CA . TYR A 1 95 ? -7.672 6.807 17.856 1.00 92.94 95 TYR A CA 1
ATOM 786 C C . TYR A 1 95 ? -8.951 7.053 18.661 1.00 92.94 95 TYR A C 1
ATOM 788 O O . TYR A 1 95 ? -9.912 6.285 18.592 1.00 92.94 95 TYR A O 1
ATOM 796 N N . ARG A 1 96 ? -9.002 8.176 19.388 1.00 89.88 96 ARG A N 1
ATOM 797 C CA . ARG A 1 96 ? -10.167 8.567 20.210 1.00 89.88 96 ARG A CA 1
ATOM 798 C C . ARG A 1 96 ? -11.485 8.664 19.443 1.00 89.88 96 ARG A C 1
ATOM 800 O O . ARG A 1 96 ? -12.549 8.425 20.002 1.00 89.88 96 ARG A O 1
ATOM 807 N N . ASN A 1 97 ? -11.425 9.000 18.161 1.00 90.62 97 ASN A N 1
ATOM 808 C CA . ASN A 1 97 ? -12.588 9.055 17.277 1.00 90.62 97 ASN A CA 1
ATOM 809 C C . ASN A 1 97 ? -13.041 7.664 16.782 1.00 90.62 97 ASN A C 1
ATOM 811 O O . ASN A 1 97 ? -13.834 7.595 15.846 1.00 90.62 97 ASN A O 1
ATOM 815 N N . GLN A 1 98 ? -12.547 6.576 17.388 1.00 92.50 98 GLN A N 1
ATOM 816 C CA . GLN A 1 98 ? -12.804 5.182 17.006 1.00 92.50 98 GLN A CA 1
ATOM 817 C C . GLN A 1 98 ? -12.236 4.800 15.629 1.00 92.50 98 GLN A C 1
ATOM 819 O O . GLN A 1 98 ? -12.588 3.755 15.077 1.00 92.50 98 GLN A O 1
ATOM 824 N N . THR A 1 99 ? -11.342 5.620 15.065 1.00 94.06 99 THR A N 1
ATOM 825 C CA . THR A 1 99 ? -10.559 5.222 13.897 1.00 94.06 99 THR A CA 1
ATOM 826 C C . THR A 1 99 ? -9.517 4.195 14.319 1.00 94.06 99 THR A C 1
ATOM 828 O O . THR A 1 99 ? -8.700 4.436 15.204 1.00 94.06 99 THR A O 1
ATOM 831 N N . MET A 1 100 ? -9.527 3.059 13.645 1.00 95.38 100 MET A N 1
ATOM 832 C CA . MET A 1 100 ? -8.461 2.076 13.664 1.00 95.38 100 MET A CA 1
ATOM 833 C C . MET A 1 100 ? -7.504 2.368 12.515 1.00 95.38 100 MET A C 1
ATOM 835 O O . MET A 1 100 ? -7.936 2.687 11.406 1.00 95.38 100 MET A O 1
ATOM 839 N N . ARG A 1 101 ? -6.207 2.236 12.774 1.00 95.81 101 ARG A N 1
ATOM 840 C CA . ARG A 1 101 ? -5.152 2.287 11.765 1.00 95.81 101 ARG A CA 1
ATOM 841 C C . ARG A 1 101 ? -4.268 1.066 11.913 1.00 95.81 101 ARG A C 1
ATOM 843 O O . ARG A 1 101 ? -3.702 0.851 12.982 1.00 95.81 101 ARG A O 1
ATOM 850 N N . VAL A 1 102 ? -4.088 0.336 10.823 1.00 95.75 102 VAL A N 1
ATOM 851 C CA . VAL A 1 102 ? -3.036 -0.675 10.690 1.00 95.75 102 VAL A CA 1
ATOM 852 C C . VAL A 1 102 ? -1.996 -0.128 9.732 1.00 95.75 102 VAL A C 1
ATOM 854 O O . VAL A 1 102 ? -2.338 0.342 8.653 1.00 95.75 102 VAL A O 1
ATOM 857 N N . SER A 1 103 ? -0.732 -0.164 10.133 1.00 96.31 103 SER A N 1
ATOM 858 C CA . SER A 1 103 ? 0.410 0.203 9.301 1.00 96.31 103 SER A CA 1
ATOM 859 C C . SER A 1 103 ? 1.352 -0.983 9.232 1.00 96.31 103 SER A C 1
ATOM 861 O O . SER A 1 103 ? 1.793 -1.455 10.277 1.00 96.31 103 SER A O 1
ATOM 863 N N . MET A 1 104 ? 1.684 -1.439 8.029 1.00 96.06 104 MET A N 1
ATOM 864 C CA . MET A 1 104 ? 2.535 -2.606 7.813 1.00 96.06 104 MET A CA 1
ATOM 865 C C . MET A 1 104 ? 3.633 -2.292 6.801 1.00 96.06 104 MET A C 1
ATOM 867 O O . MET A 1 104 ? 3.343 -1.913 5.666 1.00 96.06 104 MET A O 1
ATOM 871 N N . GLY A 1 105 ? 4.886 -2.460 7.217 1.00 97.31 105 GLY A N 1
ATOM 872 C CA . GLY A 1 105 ? 6.048 -2.420 6.334 1.00 97.31 105 GLY A CA 1
ATOM 873 C C . GLY A 1 105 ? 6.151 -3.714 5.533 1.00 97.31 105 GLY A C 1
ATOM 874 O O . GLY A 1 105 ? 6.187 -4.796 6.119 1.00 97.31 105 GLY A O 1
ATOM 875 N N . ALA A 1 106 ? 6.204 -3.626 4.208 1.00 97.50 106 ALA A N 1
ATOM 876 C CA . ALA A 1 106 ? 6.282 -4.787 3.332 1.00 97.50 106 ALA A CA 1
ATOM 877 C C . ALA A 1 106 ? 7.117 -4.516 2.076 1.00 97.50 106 ALA A C 1
ATOM 879 O O . ALA A 1 106 ? 7.119 -3.410 1.533 1.00 97.50 106 ALA A O 1
ATOM 880 N N . THR A 1 107 ? 7.772 -5.564 1.583 1.00 98.00 107 THR A N 1
ATOM 881 C CA . THR A 1 107 ? 8.192 -5.649 0.185 1.00 98.00 107 THR A CA 1
ATOM 882 C C . THR A 1 107 ? 7.005 -6.143 -0.633 1.00 98.00 107 THR A C 1
ATOM 884 O O . THR A 1 107 ? 6.443 -7.197 -0.335 1.00 98.00 107 THR A O 1
ATOM 887 N N . VAL A 1 108 ? 6.616 -5.379 -1.646 1.00 97.75 108 VAL A N 1
ATOM 888 C CA . VAL A 1 108 ? 5.479 -5.654 -2.522 1.00 97.75 108 VAL A CA 1
ATOM 889 C C . VAL A 1 108 ? 5.995 -5.756 -3.949 1.00 97.75 108 VAL A C 1
ATOM 891 O O . VAL A 1 108 ? 6.596 -4.815 -4.461 1.00 97.75 108 VAL A O 1
ATOM 894 N N . ILE A 1 109 ? 5.756 -6.897 -4.585 1.00 98.12 109 ILE A N 1
ATOM 895 C CA . ILE A 1 109 ? 6.031 -7.126 -6.001 1.00 98.12 109 ILE A CA 1
ATOM 896 C C . ILE A 1 109 ? 4.697 -7.101 -6.735 1.00 98.12 109 ILE A C 1
ATOM 898 O O . ILE A 1 109 ? 3.797 -7.889 -6.429 1.00 98.12 109 ILE A O 1
ATOM 902 N N . ILE A 1 110 ? 4.573 -6.191 -7.696 1.00 97.62 110 ILE A N 1
ATOM 903 C CA . ILE A 1 110 ? 3.390 -6.049 -8.544 1.00 97.62 110 ILE A CA 1
ATOM 904 C C . ILE A 1 110 ? 3.717 -6.429 -9.985 1.00 97.62 110 ILE A C 1
ATOM 906 O O . ILE A 1 110 ? 4.807 -6.137 -10.480 1.00 97.62 110 ILE A O 1
ATOM 910 N N . LYS A 1 111 ? 2.751 -7.044 -10.668 1.00 97.12 111 LYS A N 1
ATOM 911 C CA . LYS A 1 111 ? 2.762 -7.175 -12.122 1.00 97.12 111 LYS A CA 1
ATOM 912 C C . LYS A 1 111 ? 2.481 -5.808 -12.736 1.00 97.12 111 LYS A C 1
ATOM 914 O O . LYS A 1 111 ? 1.545 -5.128 -12.327 1.00 97.12 111 LYS A O 1
ATOM 919 N N . CYS A 1 112 ? 3.260 -5.449 -13.739 1.00 95.56 112 CYS A N 1
ATOM 920 C CA . CYS A 1 112 ? 3.016 -4.314 -14.608 1.00 95.56 112 CYS A CA 1
ATOM 921 C C . CYS A 1 112 ? 3.007 -4.835 -16.040 1.00 95.56 112 CYS A C 1
ATOM 923 O O . CYS A 1 112 ? 3.948 -5.508 -16.424 1.00 95.56 112 CYS A O 1
ATOM 925 N N . ASP A 1 113 ? 1.946 -4.635 -16.812 1.00 93.12 113 ASP A N 1
ATOM 926 C CA . ASP A 1 113 ? 1.921 -5.071 -18.214 1.00 93.12 113 ASP A CA 1
ATOM 927 C C . ASP A 1 113 ? 2.680 -4.037 -19.054 1.00 93.12 113 ASP A C 1
ATOM 929 O O . ASP A 1 113 ? 2.129 -2.993 -19.395 1.00 93.12 113 ASP A O 1
ATOM 933 N N . MET A 1 114 ? 3.971 -4.287 -19.295 1.00 94.19 114 MET A N 1
ATOM 934 C CA . MET A 1 114 ? 4.870 -3.306 -19.910 1.00 94.19 114 MET A CA 1
ATOM 935 C C . MET A 1 114 ? 4.748 -3.298 -21.440 1.00 94.19 114 MET A C 1
ATOM 937 O O . MET A 1 114 ? 4.629 -4.347 -22.071 1.00 94.19 114 MET A O 1
ATOM 941 N N . ASP A 1 115 ? 4.836 -2.115 -22.046 1.00 93.62 115 ASP A N 1
ATOM 942 C CA . ASP A 1 115 ? 4.819 -1.922 -23.497 1.00 93.62 115 ASP A CA 1
ATOM 943 C C . ASP A 1 115 ? 6.206 -1.538 -24.032 1.00 93.62 115 ASP A C 1
ATOM 945 O O . ASP A 1 115 ? 6.683 -0.418 -23.849 1.00 93.62 115 ASP A O 1
ATOM 949 N N . PHE A 1 116 ? 6.854 -2.467 -24.735 1.00 94.44 116 PHE A N 1
ATOM 950 C CA . PHE A 1 116 ? 8.213 -2.295 -25.256 1.00 94.44 116 PHE A CA 1
ATOM 951 C C . PHE A 1 116 ? 8.283 -1.784 -26.703 1.00 94.44 116 PHE A C 1
ATOM 953 O O . PHE A 1 116 ? 9.345 -1.858 -27.324 1.00 94.44 116 PHE A O 1
ATOM 960 N N . VAL A 1 117 ? 7.191 -1.251 -27.267 1.00 95.69 117 VAL A N 1
ATOM 961 C CA . VAL A 1 117 ? 7.170 -0.737 -28.653 1.00 95.69 117 VAL A CA 1
ATOM 962 C C . VAL A 1 117 ? 8.262 0.311 -28.913 1.00 95.69 117 VAL A C 1
ATOM 964 O O . VAL A 1 117 ? 8.810 0.361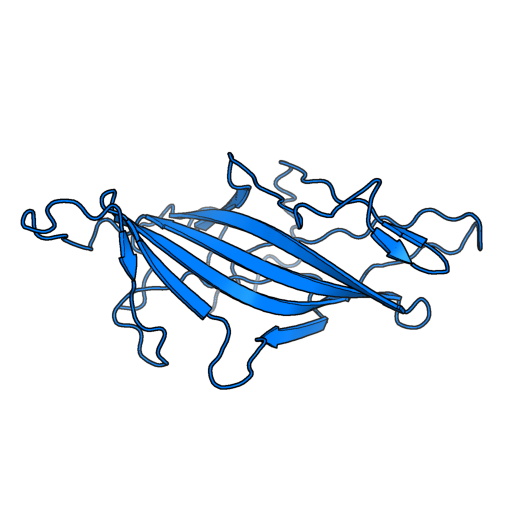 -30.015 1.00 95.69 117 VAL A O 1
ATOM 967 N N . LEU A 1 118 ? 8.605 1.128 -27.910 1.00 93.88 118 LEU A N 1
ATOM 968 C CA . LEU A 1 118 ? 9.584 2.217 -28.026 1.00 93.88 118 LEU A CA 1
ATOM 969 C C . LEU A 1 118 ? 10.907 1.958 -27.295 1.00 93.88 118 LEU A C 1
ATOM 971 O O . LEU A 1 118 ? 11.648 2.907 -27.043 1.00 93.88 118 LEU A O 1
ATOM 975 N N . TYR A 1 119 ? 11.235 0.702 -26.984 1.00 90.12 119 TYR A N 1
ATOM 976 C CA . TYR A 1 119 ? 12.450 0.376 -26.237 1.00 90.12 119 TYR A CA 1
ATOM 977 C C . TYR A 1 119 ? 13.721 1.012 -26.839 1.00 90.12 119 TYR A C 1
ATOM 979 O O . TYR A 1 119 ? 13.951 0.865 -28.046 1.00 90.12 119 TYR A O 1
ATOM 987 N N . PRO A 1 120 ? 14.598 1.675 -26.048 1.00 91.19 120 PRO A N 1
ATOM 988 C CA . PRO A 1 120 ? 14.576 1.877 -24.587 1.00 91.19 120 PRO A CA 1
ATOM 989 C C . PRO A 1 120 ? 14.024 3.256 -24.144 1.00 91.19 120 PRO A C 1
ATOM 991 O O . PRO A 1 120 ? 14.393 3.758 -23.083 1.00 91.19 120 PRO A O 1
ATOM 994 N N . LEU A 1 121 ? 13.262 3.939 -25.004 1.00 92.50 121 LEU A N 1
ATOM 995 C CA . LEU A 1 121 ? 12.694 5.282 -24.785 1.00 92.50 121 LEU A CA 1
ATOM 996 C C . LEU A 1 121 ? 11.185 5.239 -24.485 1.00 92.50 121 LEU A C 1
ATOM 998 O O . LEU A 1 121 ? 10.462 6.214 -24.689 1.00 92.50 121 LEU A O 1
ATOM 1002 N N . ASP A 1 122 ? 10.715 4.084 -24.050 1.00 92.88 122 ASP A N 1
ATOM 1003 C CA . ASP A 1 122 ? 9.358 3.786 -23.635 1.00 92.88 122 ASP A CA 1
ATOM 1004 C C . ASP A 1 122 ? 9.016 4.396 -22.265 1.00 92.88 122 ASP A C 1
ATOM 1006 O O . ASP A 1 122 ? 9.880 4.688 -21.436 1.00 92.88 122 ASP A O 1
ATOM 1010 N N . VAL A 1 123 ? 7.718 4.598 -22.034 1.00 92.12 123 VAL A N 1
ATOM 1011 C CA . VAL A 1 123 ? 7.155 5.009 -20.744 1.00 92.12 123 VAL A CA 1
ATOM 1012 C C . VAL A 1 123 ? 6.207 3.910 -20.297 1.00 92.12 123 VAL A C 1
ATOM 1014 O O . VAL A 1 123 ? 5.306 3.539 -21.043 1.00 92.12 123 VAL A O 1
ATOM 1017 N N . GLN A 1 124 ? 6.414 3.410 -19.081 1.00 93.19 124 GLN A N 1
ATOM 1018 C CA . GLN A 1 124 ? 5.622 2.325 -18.514 1.00 93.19 124 GLN A CA 1
ATOM 1019 C C . GLN A 1 124 ? 4.613 2.856 -17.498 1.00 93.19 124 GLN A C 1
ATOM 1021 O O . GLN A 1 124 ? 4.986 3.566 -16.562 1.00 93.19 124 GLN A O 1
ATOM 1026 N N . GLU A 1 125 ? 3.343 2.481 -17.660 1.00 92.94 125 GLU A N 1
ATOM 1027 C CA . GLU A 1 125 ? 2.258 2.819 -16.737 1.00 92.94 125 GLU A CA 1
ATOM 1028 C C . GLU A 1 125 ? 1.809 1.571 -15.971 1.00 92.94 125 GLU A C 1
ATOM 1030 O O . GLU A 1 125 ? 1.194 0.659 -16.520 1.00 92.94 125 GLU A O 1
ATOM 1035 N N . CYS A 1 126 ? 2.111 1.531 -14.673 1.00 93.00 126 CYS A N 1
ATOM 1036 C CA . CYS A 1 126 ? 1.811 0.386 -13.819 1.00 93.00 126 CYS A CA 1
ATOM 1037 C C . CYS A 1 126 ? 0.676 0.723 -12.848 1.00 93.00 126 CYS A C 1
ATOM 1039 O O . CYS A 1 126 ? 0.891 1.402 -11.841 1.00 93.00 126 CYS A O 1
ATOM 1041 N N . ALA A 1 127 ? -0.532 0.239 -13.139 1.00 92.00 127 ALA A N 1
ATOM 1042 C CA . ALA A 1 127 ? -1.693 0.432 -12.275 1.00 92.00 127 ALA A CA 1
ATOM 1043 C C . ALA A 1 127 ? -1.680 -0.527 -11.071 1.00 92.00 127 ALA A C 1
ATOM 1045 O O . ALA A 1 127 ? -1.327 -1.699 -11.200 1.00 92.00 127 ALA A O 1
ATOM 1046 N N . VAL A 1 128 ? -2.106 -0.035 -9.903 1.00 91.44 128 VAL A N 1
ATOM 1047 C CA . VAL A 1 128 ? -2.282 -0.839 -8.685 1.00 91.44 128 VAL A CA 1
ATOM 1048 C C . VAL A 1 128 ? -3.670 -0.591 -8.116 1.00 91.44 128 VAL A C 1
ATOM 1050 O O . VAL A 1 128 ? -3.962 0.501 -7.631 1.00 91.44 128 VAL A O 1
ATOM 1053 N N . ASP A 1 129 ? -4.501 -1.629 -8.135 1.00 90.75 129 ASP A N 1
ATOM 1054 C CA . ASP A 1 129 ? -5.877 -1.573 -7.658 1.00 90.75 129 ASP A CA 1
ATOM 1055 C C . ASP A 1 129 ? -6.025 -2.257 -6.299 1.00 90.75 129 ASP A C 1
ATOM 1057 O O . ASP A 1 129 ? -5.577 -3.391 -6.089 1.00 90.75 129 ASP A O 1
ATOM 1061 N N . PHE A 1 130 ? -6.738 -1.582 -5.399 1.00 90.38 130 PHE A N 1
ATOM 1062 C CA . PHE A 1 130 ? -7.104 -2.090 -4.082 1.00 90.38 130 PHE A CA 1
ATOM 1063 C C . PHE A 1 130 ? -8.594 -2.421 -4.035 1.00 90.38 130 PHE A C 1
ATOM 1065 O O . PHE A 1 130 ? -9.438 -1.628 -4.449 1.00 90.38 130 PHE A O 1
ATOM 1072 N N . SER A 1 131 ? -8.925 -3.594 -3.507 1.00 89.94 131 SER A N 1
ATOM 1073 C CA . SER A 1 131 ? -10.303 -4.074 -3.391 1.00 89.94 131 SER A CA 1
ATOM 1074 C C . SER A 1 131 ? -10.457 -5.022 -2.204 1.00 89.94 131 SER A C 1
ATOM 1076 O O . SER A 1 131 ? -9.480 -5.349 -1.532 1.00 89.94 131 SER A O 1
ATOM 1078 N N . SER A 1 132 ? -11.687 -5.452 -1.932 1.00 90.06 132 SER A N 1
ATOM 1079 C CA . SER A 1 132 ? -11.962 -6.528 -0.980 1.00 90.06 132 SER A CA 1
ATOM 1080 C C . SER A 1 132 ? -12.034 -7.848 -1.740 1.00 90.06 132 SER A C 1
ATOM 1082 O O . SER A 1 132 ? -12.493 -7.892 -2.882 1.00 90.06 132 SER A O 1
ATOM 1084 N N . TYR A 1 133 ? -11.578 -8.928 -1.109 1.00 88.00 133 TYR A N 1
ATOM 1085 C CA . TYR A 1 133 ? -11.729 -10.273 -1.655 1.00 88.00 133 TYR A CA 1
ATOM 1086 C C . TYR A 1 133 ? -13.135 -10.830 -1.389 1.00 88.00 133 TYR A C 1
ATOM 1088 O O . TYR A 1 133 ? -13.670 -11.579 -2.203 1.00 88.00 133 TYR A O 1
ATOM 1096 N N . LYS A 1 134 ? -13.723 -10.490 -0.235 1.00 87.12 134 LYS A N 1
ATOM 1097 C CA . LYS A 1 134 ? -14.965 -11.101 0.267 1.00 87.12 134 LYS A CA 1
ATOM 1098 C C . LYS A 1 134 ? -16.204 -10.234 0.076 1.00 87.12 134 LYS A C 1
ATOM 1100 O O . LYS A 1 134 ? -17.302 -10.777 -0.022 1.00 87.12 134 LYS A O 1
ATOM 1105 N N . TYR A 1 135 ? -16.045 -8.916 0.085 1.00 87.19 135 TYR A N 1
ATOM 1106 C CA . TYR A 1 135 ? -17.146 -7.959 0.136 1.00 87.19 135 TYR A CA 1
ATOM 1107 C C . TYR A 1 135 ? -17.305 -7.221 -1.188 1.00 87.19 135 TYR A C 1
ATOM 1109 O O . TYR A 1 135 ? -16.337 -6.946 -1.896 1.00 87.19 135 TYR A O 1
ATOM 1117 N N . THR A 1 136 ? -18.552 -6.889 -1.516 1.00 87.50 136 THR A N 1
ATOM 1118 C CA . THR A 1 136 ? -18.8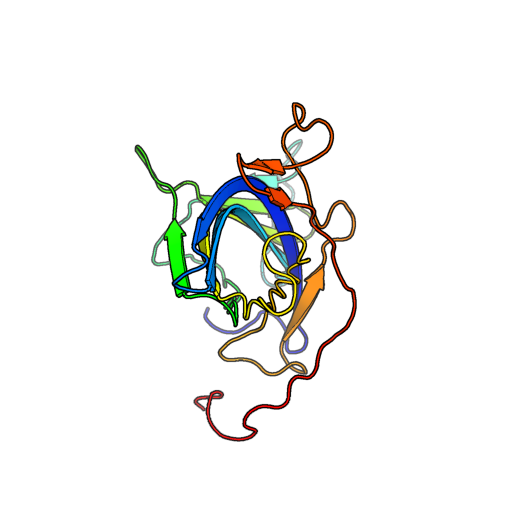65 -6.095 -2.706 1.00 87.50 136 THR A CA 1
ATOM 1119 C C . THR A 1 136 ? -18.594 -4.610 -2.462 1.00 87.50 136 THR A C 1
ATOM 1121 O O . THR A 1 136 ? -18.458 -4.173 -1.319 1.00 87.50 136 THR A O 1
ATOM 1124 N N . ALA A 1 137 ? -18.586 -3.808 -3.530 1.00 84.25 137 ALA A N 1
ATOM 1125 C CA . ALA A 1 137 ? -18.452 -2.353 -3.428 1.00 84.25 137 ALA A CA 1
ATOM 1126 C C . ALA A 1 137 ? -19.603 -1.680 -2.649 1.00 84.25 137 ALA A C 1
ATOM 1128 O O . ALA A 1 137 ? -19.438 -0.562 -2.162 1.00 84.25 137 ALA A O 1
ATOM 1129 N N . GLU A 1 138 ? -20.761 -2.344 -2.531 1.00 86.31 138 GLU A N 1
ATOM 1130 C CA . GLU A 1 138 ? -21.880 -1.870 -1.706 1.00 86.31 138 GLU A CA 1
ATOM 1131 C C . GLU A 1 138 ? -21.616 -2.086 -0.212 1.00 86.31 138 GLU A C 1
ATOM 1133 O O . GLU A 1 138 ? -21.993 -1.247 0.605 1.00 86.31 138 GLU A O 1
ATOM 1138 N N . ASP A 1 139 ? -20.944 -3.189 0.127 1.00 87.50 139 ASP A N 1
ATOM 1139 C CA . ASP A 1 139 ? -20.613 -3.566 1.500 1.00 87.50 139 ASP A CA 1
ATOM 1140 C C . ASP A 1 139 ? -19.380 -2.813 2.020 1.00 87.50 139 ASP A C 1
ATOM 1142 O O . ASP A 1 139 ? -19.323 -2.393 3.182 1.00 87.50 139 ASP A O 1
ATOM 1146 N N . MET A 1 140 ? -18.372 -2.655 1.158 1.00 88.88 140 MET A N 1
ATOM 1147 C CA . MET A 1 140 ? -17.086 -2.058 1.490 1.00 88.88 140 MET A CA 1
ATOM 1148 C C . MET A 1 140 ? -16.470 -1.344 0.290 1.00 88.88 140 MET A C 1
ATOM 1150 O O . MET A 1 140 ? -16.291 -1.919 -0.781 1.00 88.88 140 MET A O 1
ATOM 1154 N N . ARG A 1 141 ? -16.048 -0.098 0.504 1.00 90.25 141 ARG A N 1
ATOM 1155 C CA . ARG A 1 141 ? -15.339 0.709 -0.491 1.00 90.25 141 ARG A CA 1
ATOM 1156 C C . ARG A 1 141 ? -13.977 1.150 0.020 1.00 90.25 141 ARG A C 1
ATOM 1158 O O . ARG A 1 141 ? -13.842 1.547 1.180 1.00 90.25 141 ARG A O 1
ATOM 1165 N N . PHE A 1 142 ? -12.997 1.134 -0.875 1.00 91.38 142 PHE A N 1
ATOM 1166 C CA . PHE A 1 142 ? -11.655 1.639 -0.616 1.00 91.38 142 PHE A CA 1
ATOM 1167 C C . PHE A 1 142 ? -11.506 3.035 -1.208 1.00 91.38 142 PHE A C 1
ATOM 1169 O O . PHE A 1 142 ? -11.956 3.294 -2.324 1.00 91.38 142 PHE A O 1
ATOM 1176 N N . ILE A 1 143 ? -10.901 3.936 -0.445 1.00 92.88 143 ILE A N 1
ATOM 1177 C CA . ILE A 1 143 ? -10.609 5.306 -0.866 1.00 92.88 143 ILE A CA 1
ATOM 1178 C C . ILE A 1 143 ? -9.165 5.654 -0.527 1.00 92.88 143 ILE A C 1
ATOM 1180 O O . ILE A 1 143 ? -8.578 5.087 0.392 1.00 92.88 143 ILE A O 1
ATOM 1184 N N . TRP A 1 144 ? -8.599 6.622 -1.234 1.00 93.56 144 TRP A N 1
ATOM 1185 C CA . TRP A 1 144 ? -7.337 7.228 -0.833 1.00 93.56 144 TRP A CA 1
ATOM 1186 C C . TRP A 1 144 ? -7.527 8.097 0.413 1.00 93.56 144 TRP A C 1
ATOM 1188 O O . TRP A 1 144 ? -8.547 8.770 0.567 1.00 93.56 144 TRP A O 1
ATOM 1198 N N . GLN A 1 145 ? -6.550 8.077 1.315 1.00 93.44 145 GLN A N 1
ATOM 1199 C CA . GLN A 1 145 ? -6.535 8.957 2.477 1.00 93.44 145 GLN A CA 1
ATOM 1200 C C . GLN A 1 145 ? -6.276 10.405 2.044 1.00 93.44 145 GLN A C 1
ATOM 1202 O O . GLN A 1 145 ? -5.400 10.657 1.228 1.00 93.44 145 GLN A O 1
ATOM 1207 N N . ASN A 1 146 ? -7.000 11.373 2.605 1.00 86.81 146 ASN A N 1
ATOM 1208 C CA . ASN A 1 146 ? -6.933 12.756 2.109 1.00 86.81 146 ASN A CA 1
ATOM 1209 C C . ASN A 1 146 ? -5.610 13.480 2.411 1.00 86.81 146 ASN A C 1
ATOM 1211 O O . ASN A 1 146 ? -5.263 14.405 1.683 1.00 86.81 146 ASN A O 1
ATOM 1215 N N . ASP A 1 147 ? -4.892 13.101 3.472 1.00 84.12 147 ASP A N 1
ATOM 1216 C CA . ASP A 1 147 ? -3.720 13.851 3.936 1.00 84.12 147 ASP A CA 1
ATOM 1217 C C . ASP A 1 147 ? -2.658 12.958 4.615 1.00 84.12 147 ASP A C 1
ATOM 1219 O O . ASP A 1 147 ? -2.796 12.613 5.794 1.00 84.12 147 ASP A O 1
ATOM 1223 N N . PRO A 1 148 ? -1.594 12.562 3.895 1.00 88.75 148 PRO A N 1
ATOM 1224 C CA . PRO A 1 148 ? -1.525 12.417 2.444 1.00 88.75 148 PRO A CA 1
ATOM 1225 C C . PRO A 1 148 ? -1.825 10.964 1.996 1.00 88.75 148 PRO A C 1
ATOM 1227 O O . PRO A 1 148 ? -1.581 10.004 2.741 1.00 88.75 148 PRO A O 1
ATOM 1230 N N . PRO A 1 149 ? -2.315 10.759 0.759 1.00 92.25 149 PRO A N 1
ATOM 1231 C CA . PRO A 1 149 ? -2.537 9.417 0.213 1.00 92.25 149 PRO A CA 1
ATOM 1232 C C . PRO A 1 149 ? -1.227 8.711 -0.148 1.00 92.25 149 PRO A C 1
ATOM 1234 O O . PRO A 1 149 ? -1.106 7.499 0.024 1.00 92.25 149 PRO A O 1
ATOM 1237 N N . LEU A 1 150 ? -0.240 9.481 -0.609 1.00 93.31 150 LEU A N 1
ATOM 1238 C CA . LEU A 1 150 ? 1.127 9.040 -0.848 1.00 93.31 150 LEU A CA 1
ATOM 1239 C C . LEU A 1 150 ? 2.075 9.887 -0.013 1.00 93.31 150 LEU A C 1
ATOM 1241 O O . LEU A 1 150 ? 1.952 11.109 0.040 1.00 93.31 150 LEU A O 1
ATOM 1245 N N . SER A 1 151 ? 3.040 9.235 0.611 1.00 93.38 151 SER A N 1
ATOM 1246 C CA . SER A 1 151 ? 4.119 9.885 1.343 1.00 93.38 151 SER A CA 1
ATOM 1247 C C . SER A 1 151 ? 5.450 9.222 1.016 1.00 93.38 151 SER A C 1
ATOM 1249 O O . SER A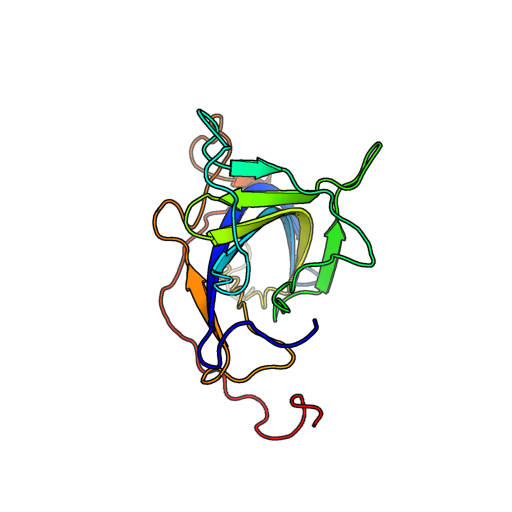 1 151 ? 5.495 8.067 0.591 1.00 93.38 151 SER A O 1
ATOM 1251 N N . PHE A 1 152 ? 6.526 9.980 1.194 1.00 92.81 152 PHE A N 1
ATOM 1252 C CA . PHE A 1 152 ? 7.880 9.598 0.810 1.00 92.81 152 PHE A CA 1
ATOM 1253 C C . PHE A 1 152 ? 8.862 10.032 1.913 1.00 92.81 152 PHE A C 1
ATOM 1255 O O . PHE A 1 152 ? 8.529 10.932 2.695 1.00 92.81 152 PHE A O 1
ATOM 1262 N N . PRO A 1 153 ? 10.055 9.418 2.007 1.00 91.00 153 PRO A N 1
ATOM 1263 C CA . PRO A 1 153 ? 11.123 9.865 2.898 1.00 91.00 153 PRO A CA 1
ATOM 1264 C C . PRO A 1 153 ? 11.457 11.355 2.723 1.00 91.00 153 PRO A C 1
ATOM 1266 O O . PRO A 1 153 ? 11.312 11.911 1.642 1.00 91.00 153 PRO A O 1
ATOM 1269 N N . SER A 1 154 ? 11.912 12.039 3.774 1.00 85.94 154 SER A N 1
ATOM 1270 C CA . SER A 1 154 ? 12.209 13.483 3.703 1.00 85.94 154 SER A CA 1
ATOM 1271 C C . SER A 1 154 ? 13.435 13.828 2.851 1.00 85.94 154 SER A C 1
ATOM 1273 O O . SER A 1 154 ? 13.582 14.960 2.406 1.00 85.94 154 SER A O 1
ATOM 1275 N N . ASP A 1 155 ? 14.334 12.867 2.657 1.00 79.88 155 ASP A N 1
ATOM 1276 C CA . ASP A 1 155 ? 15.494 12.931 1.764 1.00 79.88 155 ASP A CA 1
ATOM 1277 C C . ASP A 1 155 ? 15.135 12.622 0.299 1.00 79.88 155 ASP A C 1
ATOM 1279 O O . ASP A 1 155 ? 16.009 12.544 -0.567 1.00 79.88 155 ASP A O 1
ATOM 1283 N N . PHE A 1 156 ? 13.842 12.480 0.003 1.00 70.44 156 PHE A N 1
ATOM 1284 C CA . PHE A 1 156 ? 13.320 12.323 -1.343 1.00 70.44 156 PHE A CA 1
ATOM 1285 C C . PHE A 1 156 ? 13.517 13.615 -2.157 1.00 70.44 156 PHE A C 1
ATOM 1287 O O . PHE A 1 156 ? 12.807 14.601 -1.973 1.00 70.44 156 PHE A O 1
ATOM 1294 N N . GLY A 1 157 ? 14.528 13.608 -3.036 1.00 68.12 157 GLY A N 1
ATOM 1295 C CA . GLY A 1 157 ? 14.776 14.640 -4.055 1.00 68.12 157 GLY A CA 1
ATOM 1296 C C . GLY A 1 157 ? 13.816 14.528 -5.252 1.00 68.12 157 GLY A C 1
ATOM 1297 O O . GLY A 1 157 ? 12.638 14.241 -5.076 1.00 68.12 157 GLY A O 1
ATOM 1298 N N . ASP A 1 158 ? 14.300 14.704 -6.493 1.00 63.44 158 ASP A N 1
ATOM 1299 C CA . ASP A 1 158 ? 13.439 14.735 -7.703 1.00 63.44 158 ASP A CA 1
ATOM 1300 C C . ASP A 1 158 ? 12.831 13.374 -8.151 1.00 63.44 158 ASP A C 1
ATOM 1302 O O . ASP A 1 158 ? 12.581 13.173 -9.342 1.00 63.44 158 ASP A O 1
ATOM 1306 N N . GLY A 1 159 ? 12.618 12.412 -7.249 1.00 70.81 159 GLY A N 1
ATOM 1307 C CA . GLY A 1 159 ? 11.984 11.122 -7.561 1.00 70.81 159 GLY A CA 1
ATOM 1308 C C . GLY A 1 159 ? 12.868 9.884 -7.373 1.00 70.81 159 GLY A C 1
ATOM 1309 O O . GLY A 1 159 ? 14.056 9.971 -7.053 1.00 70.81 159 GLY A O 1
ATOM 1310 N N . TYR A 1 160 ? 12.287 8.699 -7.594 1.00 80.62 160 TYR A N 1
ATOM 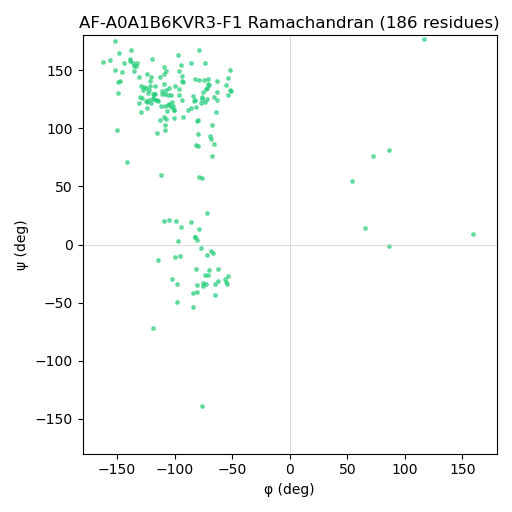1311 C CA . TYR A 1 160 ? 13.015 7.430 -7.510 1.00 80.62 160 TYR A CA 1
ATOM 1312 C C . TYR A 1 160 ? 13.801 7.183 -8.792 1.00 80.62 160 TYR A C 1
ATOM 1314 O O . TYR A 1 160 ? 13.237 6.849 -9.833 1.00 80.62 160 TYR A O 1
ATOM 1322 N N . ARG A 1 161 ? 15.123 7.343 -8.713 1.00 82.88 161 ARG A N 1
ATOM 1323 C CA . ARG A 1 161 ? 16.038 7.099 -9.830 1.00 82.88 161 ARG A CA 1
ATOM 1324 C C . ARG A 1 161 ? 16.708 5.739 -9.674 1.00 82.88 161 ARG A C 1
ATOM 1326 O O . ARG A 1 161 ? 17.472 5.512 -8.740 1.00 82.88 161 ARG A O 1
ATOM 1333 N N . LEU A 1 162 ? 16.426 4.849 -10.614 1.00 85.56 162 LEU A N 1
ATOM 1334 C CA . LEU A 1 162 ? 17.165 3.613 -10.843 1.00 85.56 162 LEU A CA 1
ATOM 1335 C C . LEU A 1 162 ? 18.175 3.840 -11.978 1.00 85.56 162 LEU A C 1
ATOM 1337 O O . LEU A 1 162 ? 18.004 4.776 -12.757 1.00 85.56 162 LEU A O 1
ATOM 1341 N N . PRO A 1 163 ? 19.193 2.975 -12.152 1.00 86.94 163 PRO A N 1
ATOM 1342 C CA . PRO A 1 163 ? 20.170 3.129 -13.234 1.00 86.94 163 PRO A CA 1
ATOM 1343 C C . PRO A 1 163 ? 19.562 3.261 -14.641 1.00 86.94 163 PRO A C 1
ATOM 1345 O O . PRO A 1 163 ? 20.183 3.866 -15.509 1.00 86.94 163 PRO A O 1
ATOM 1348 N N . LYS A 1 164 ? 18.364 2.699 -14.863 1.00 87.56 164 LYS A N 1
ATOM 1349 C CA . LYS A 1 164 ? 17.646 2.722 -16.147 1.00 87.56 164 LYS A CA 1
ATOM 1350 C C . LYS A 1 164 ? 16.329 3.508 -16.137 1.00 87.56 164 LYS A C 1
ATOM 1352 O O . LYS A 1 164 ? 15.803 3.773 -17.208 1.00 87.56 164 LYS A O 1
ATOM 1357 N N . TYR A 1 165 ? 15.790 3.870 -14.970 1.00 88.56 165 TYR A N 1
ATOM 1358 C CA . TYR A 1 165 ? 14.427 4.407 -14.867 1.00 88.56 165 TYR A CA 1
ATOM 1359 C C . TYR A 1 165 ? 14.351 5.620 -13.957 1.00 88.56 165 TYR A C 1
ATOM 1361 O O . TYR A 1 165 ? 15.048 5.712 -12.945 1.00 88.56 165 TYR A O 1
ATOM 1369 N N . VAL A 1 166 ? 13.412 6.501 -14.278 1.00 90.06 166 VAL A N 1
ATOM 1370 C CA . VAL A 1 166 ? 12.899 7.516 -13.363 1.00 90.06 166 VAL A CA 1
ATOM 1371 C C . VAL A 1 166 ? 11.459 7.134 -13.053 1.00 90.06 166 VAL A C 1
ATOM 1373 O O . VAL A 1 166 ? 10.646 7.032 -13.965 1.00 90.06 166 VAL A O 1
ATOM 1376 N N . VAL A 1 167 ? 11.159 6.888 -11.781 1.00 90.75 167 VAL A N 1
ATOM 1377 C CA . VAL A 1 167 ? 9.845 6.416 -11.335 1.00 90.75 167 VAL A CA 1
ATOM 1378 C C . VAL A 1 167 ? 9.145 7.521 -10.551 1.00 90.75 167 VAL A C 1
ATOM 1380 O O . VAL A 1 167 ? 9.705 8.093 -9.610 1.00 90.75 167 VAL A O 1
ATOM 1383 N N . SER A 1 168 ? 7.904 7.799 -10.939 1.00 90.69 168 SER A N 1
ATOM 1384 C CA . SER A 1 168 ? 6.983 8.704 -10.258 1.00 90.69 168 SER A CA 1
ATOM 1385 C C . SER A 1 168 ? 5.727 7.947 -9.827 1.00 90.69 168 SER A C 1
ATOM 1387 O O . SER A 1 168 ? 5.428 6.866 -10.330 1.00 90.69 168 SER A O 1
ATOM 1389 N N . PHE A 1 169 ? 5.005 8.509 -8.861 1.00 91.56 169 PHE A N 1
ATOM 1390 C CA . PHE A 1 169 ? 3.797 7.908 -8.310 1.00 91.56 169 PHE A CA 1
ATOM 1391 C C . PHE A 1 169 ? 2.667 8.923 -8.322 1.00 91.56 169 PHE A C 1
ATOM 1393 O O . PHE A 1 169 ? 2.854 10.080 -7.944 1.00 91.56 169 PHE A O 1
ATOM 1400 N N . VAL A 1 170 ? 1.490 8.471 -8.734 1.00 89.88 170 VAL A N 1
ATOM 1401 C CA . VAL A 1 170 ? 0.268 9.269 -8.771 1.00 89.88 170 VAL A CA 1
ATOM 1402 C C . VAL A 1 170 ? -0.876 8.463 -8.178 1.00 89.88 170 VAL A C 1
ATOM 1404 O O . VAL A 1 170 ? -0.857 7.234 -8.189 1.00 89.88 170 VAL A O 1
ATOM 1407 N N . THR A 1 171 ? -1.871 9.164 -7.642 1.00 89.50 171 THR A N 1
ATOM 1408 C CA . THR A 1 171 ? -3.128 8.539 -7.217 1.00 89.50 171 THR A CA 1
ATOM 1409 C C . THR A 1 171 ? -4.227 8.950 -8.168 1.00 89.50 171 THR A C 1
ATOM 1411 O O . THR A 1 171 ? -4.319 10.117 -8.551 1.00 89.50 171 THR A O 1
ATOM 1414 N N . GLU A 1 172 ? -5.074 7.996 -8.530 1.00 83.12 172 GLU A N 1
ATOM 1415 C CA . GLU A 1 172 ? -6.299 8.272 -9.260 1.00 83.12 172 GLU A CA 1
ATOM 1416 C C . GLU A 1 172 ? -7.505 8.021 -8.356 1.00 83.12 172 GLU A C 1
ATOM 1418 O O . GLU A 1 172 ? -7.621 6.975 -7.719 1.00 83.12 172 GLU A O 1
ATOM 1423 N N . ASN A 1 173 ? -8.435 8.978 -8.333 1.00 67.75 173 ASN A N 1
ATOM 1424 C CA . ASN A 1 173 ? -9.731 8.853 -7.655 1.00 67.75 173 ASN A CA 1
ATOM 1425 C C . ASN A 1 173 ? -10.790 8.177 -8.541 1.00 67.75 173 ASN A C 1
ATOM 1427 O O . ASN A 1 173 ? -11.991 8.343 -8.321 1.00 67.75 173 ASN A O 1
ATOM 1431 N N . LYS A 1 174 ? -10.371 7.446 -9.578 1.00 61.97 174 LYS A N 1
ATOM 1432 C CA . LYS A 1 174 ? -11.298 6.673 -10.398 1.00 61.97 174 LYS A CA 1
ATOM 1433 C C . LYS A 1 174 ? -11.603 5.365 -9.683 1.00 61.97 174 LYS A C 1
ATOM 1435 O O . LYS A 1 174 ? -10.726 4.529 -9.494 1.00 61.97 174 LYS A O 1
ATOM 1440 N N . THR A 1 175 ? -12.869 5.158 -9.339 1.00 52.75 175 THR A N 1
ATOM 1441 C CA . THR A 1 175 ? -13.386 3.817 -9.081 1.00 52.75 175 THR A CA 1
ATOM 1442 C C . THR A 1 175 ? -13.410 3.072 -10.410 1.00 52.75 175 THR A C 1
ATOM 1444 O O . THR A 1 175 ? -14.372 3.144 -11.175 1.00 52.75 175 THR A O 1
ATOM 1447 N N . HIS A 1 176 ? -12.322 2.375 -10.730 1.00 47.06 176 HIS A N 1
ATOM 1448 C CA . HIS A 1 176 ? -12.348 1.417 -11.820 1.00 47.06 176 HIS A CA 1
ATOM 1449 C C . HIS A 1 176 ? -13.230 0.241 -11.386 1.00 47.06 176 HIS A C 1
ATOM 1451 O O . HIS A 1 176 ? -12.778 -0.700 -10.739 1.00 47.06 176 HIS A O 1
ATOM 1457 N N . ASN A 1 177 ? -14.520 0.299 -11.735 1.00 37.62 177 ASN A N 1
ATOM 1458 C CA . ASN A 1 177 ? -15.402 -0.864 -11.709 1.00 37.62 177 ASN A CA 1
ATOM 1459 C C . ASN A 1 177 ? -14.932 -1.828 -12.803 1.00 37.62 177 ASN A C 1
ATOM 1461 O O . ASN A 1 177 ? -15.497 -1.888 -13.895 1.00 37.62 177 ASN A O 1
ATOM 1465 N N . VAL A 1 178 ? -13.840 -2.543 -12.550 1.00 40.72 178 VAL A N 1
ATOM 1466 C CA . VAL A 1 178 ? -13.377 -3.585 -13.455 1.00 40.72 178 VAL A CA 1
ATOM 1467 C C . VAL A 1 178 ? -14.203 -4.833 -13.168 1.00 40.72 178 VAL A C 1
ATOM 1469 O O . VAL A 1 178 ? -13.804 -5.688 -12.372 1.00 40.72 178 VAL A O 1
ATOM 1472 N N . TYR A 1 179 ? -15.369 -4.914 -13.814 1.00 35.16 179 TYR A N 1
ATOM 1473 C CA . TYR A 1 179 ? -16.195 -6.117 -13.875 1.00 35.16 179 TYR A CA 1
ATOM 1474 C C . TYR A 1 179 ? -15.444 -7.201 -14.655 1.00 35.16 179 TYR A C 1
ATOM 1476 O O . TYR A 1 179 ? -15.593 -7.340 -15.865 1.00 35.16 179 TYR A O 1
ATOM 1484 N N . TYR A 1 180 ? -14.607 -7.964 -13.961 1.00 42.16 180 TYR A N 1
ATOM 1485 C CA . TYR A 1 180 ? -14.156 -9.267 -14.430 1.00 42.16 180 TYR A CA 1
ATOM 1486 C C . TYR A 1 180 ? -14.754 -10.309 -13.494 1.00 42.16 180 TYR A C 1
ATOM 1488 O O . TYR A 1 180 ? -14.357 -10.409 -12.337 1.00 42.16 180 TYR A O 1
ATOM 1496 N N . GLY A 1 181 ? -15.751 -11.031 -14.008 1.00 35.19 181 GLY A N 1
ATOM 1497 C CA . GLY A 1 181 ? -16.451 -12.089 -13.290 1.00 35.19 181 GLY A CA 1
ATOM 1498 C C . GLY A 1 181 ? -17.386 -11.571 -12.201 1.00 35.19 181 GLY A C 1
ATOM 1499 O O . GLY A 1 181 ? -17.126 -11.749 -11.013 1.00 35.19 181 GLY A O 1
ATOM 1500 N N . GLU A 1 182 ? -18.552 -11.044 -12.587 1.00 40.09 182 GLU A N 1
ATOM 1501 C CA . GLU A 1 182 ? -19.728 -11.450 -11.815 1.00 40.09 182 GLU A CA 1
ATOM 1502 C C . GLU A 1 182 ? -19.718 -12.986 -11.768 1.00 40.09 182 GLU A C 1
ATOM 1504 O O . GLU A 1 182 ? -19.522 -13.632 -12.798 1.00 40.09 182 GLU A O 1
ATOM 1509 N N . VAL A 1 183 ? -19.934 -13.543 -10.573 1.00 39.72 183 VAL A N 1
ATOM 1510 C CA . VAL A 1 183 ? -19.959 -14.981 -10.249 1.00 39.72 183 VAL A CA 1
ATOM 1511 C C . VAL A 1 183 ? -18.574 -15.588 -9.935 1.00 39.72 183 VAL A C 1
ATOM 1513 O O . VAL A 1 183 ? -17.994 -16.240 -10.792 1.00 39.72 183 VAL A O 1
ATOM 1516 N N . LEU A 1 184 ? -18.072 -15.427 -8.688 1.00 37.75 184 LEU A N 1
ATOM 1517 C CA . LEU A 1 184 ? -17.570 -16.532 -7.809 1.00 37.75 184 LEU A CA 1
ATOM 1518 C C . LEU A 1 184 ? -16.594 -16.184 -6.656 1.00 37.75 184 LEU A C 1
ATOM 1520 O O . LEU A 1 184 ? -16.124 -17.117 -6.010 1.00 37.75 184 LEU A O 1
ATOM 1524 N N . HIS A 1 185 ? -16.321 -14.924 -6.295 1.00 39.56 185 HIS A N 1
ATOM 1525 C CA . HIS A 1 185 ? -15.479 -14.660 -5.099 1.00 39.56 185 HIS A CA 1
ATOM 1526 C C . HIS A 1 185 ? -16.232 -14.292 -3.811 1.00 39.56 185 HIS A C 1
ATOM 1528 O O . HIS A 1 185 ? -15.663 -14.398 -2.725 1.00 39.56 185 HIS A O 1
ATOM 1534 N N . ALA A 1 186 ? -17.538 -14.018 -3.884 1.00 32.00 186 ALA A N 1
ATOM 1535 C CA . ALA A 1 186 ? -18.389 -13.986 -2.696 1.00 32.00 186 ALA A CA 1
ATOM 1536 C C . ALA A 1 186 ? -18.756 -15.426 -2.296 1.00 32.00 186 ALA A C 1
ATOM 1538 O O . ALA A 1 186 ? -19.782 -15.970 -2.710 1.00 32.00 186 ALA A O 1
ATOM 1539 N N . VAL A 1 187 ? -17.882 -16.078 -1.528 1.00 30.80 187 VAL A N 1
ATOM 1540 C CA . VAL A 1 187 ? -18.251 -17.305 -0.812 1.00 30.80 187 VAL A CA 1
ATOM 1541 C C . VAL A 1 187 ? -19.323 -16.913 0.208 1.00 30.80 187 VAL A C 1
ATOM 1543 O O . VAL A 1 187 ? -19.051 -16.114 1.103 1.00 30.80 187 VAL A O 1
ATOM 1546 N N . LYS A 1 188 ? -20.542 -17.427 0.001 1.00 33.25 188 LYS A N 1
ATOM 1547 C CA . LYS A 1 188 ? -21.656 -17.372 0.960 1.00 33.25 188 LYS A CA 1
ATOM 1548 C C . LYS A 1 188 ? -21.244 -17.839 2.352 1.00 33.25 188 LYS A C 1
ATOM 1550 O O . LYS A 1 188 ? -20.471 -18.820 2.431 1.00 33.25 188 LYS A O 1
#

Solvent-accessible surface area (backbone atoms only — not comparable to full-atom values): 11663 Å² total; per-residue (Å²): 113,91,61,74,84,48,72,66,34,62,35,31,34,28,38,35,47,70,45,78,75,48,73,41,79,91,78,23,32,40,32,34,33,30,36,46,30,43,30,37,68,38,87,84,63,83,80,71,89,81,58,77,93,58,73,56,46,81,49,83,82,57,95,79,53,91,64,68,76,87,65,80,35,57,74,35,59,73,46,76,43,76,37,62,84,95,53,69,47,58,49,32,35,42,32,83,87,32,34,38,36,42,36,35,32,28,40,40,31,31,49,27,85,69,62,66,89,48,66,93,78,49,78,78,76,69,73,79,52,74,45,53,61,67,52,49,73,71,36,38,38,75,44,72,30,91,85,60,34,67,44,65,56,90,85,63,67,104,58,51,73,53,101,89,45,80,49,85,87,85,86,77,94,69,84,76,81,75,83,73,66,84,85,78,60,67,77,127

Radius of gyration: 18.5 Å; Cα contacts (8 Å, |Δi|>4): 325; chains: 1; bounding box: 43×32×60 Å

Foldseek 3Di:
DADDLFQQWEKAKAKAWAAFPDQDVPQQKTKTWIWIKIKTARPVDDDDPPPPPDFKDKDDDDPPPPDYDAAKDKPQWPDKAFDDDPHTQWIWIQGPRRMIMIITTIITMGHFPADCPPPPVDDGDRDIDIDGLADDNSRYDYHQDVVHRYHYDPPDDPAHDDPRDGDDDDDDRDPPPPPDDPDDRNDD

Mean predicted aligned error: 7.17 Å

Sequence (188 aa):
NNLPPEKNMTVAISLFINRVSAVDESKEEISLEVFLQVYWIDRRIRIADNLSGVDHLELTWGKDNEFWVPDLYIRQLREMKVLSLFQEMTSVRLYRNQTMRVSMGATVIIKCDMDFVLYPLDVQECAVDFSSYKYTAEDMRFIWQNDPPLSFPSDFGDGYRLPKYVVSFVTENKTHNVYYGEVLHAVK

pLDDT: mean 85.71, std 15.57, range [30.8, 98.12]

InterPro domains:
  IPR006201 Neurotransmitter-gated ion-channel [PR00252] (31-47)
  IPR006201 Neurotransmitter-gated ion-channel [PR00252] (66-77)
  IPR006201 Neurotransmitter-gated ion-channel [PR00252] (112-126)
  IPR006201 Neurotransmitter-gated ion-channel [PTHR18945] (4-167)
  IPR006202 Neurotransmitter-gated ion-channel ligand-binding domain [PF02931] (6-168)
  IPR018000 Neurotransmitter-gated ion-channel, conserved site [PS00236] (112-126)
  IPR036734 Neurotransmitter-gated ion-channel ligand-binding domain superfamily [G3DSA:2.70.170.10] (1-185)
  IPR036734 Neurotransmitter-gated ion-channel ligand-binding domain superfamily [SSF63712] (6-179)

Secondary structure (DSSP, 8-state):
--S-SSSSEEEEEEEEEEEEEEEETTTTEEEEEEEEEEEEE-TTPPPPTT-TT-SEEEE---TT-SS-----EETTEEEEEE-BSSSBSEEEEEETTSEEEEEEEEEEEEE-----TTTTS--------EE-SSS-TTTEEEEE-SS-SEE--TT--SSEE-SS-EE--------------SSSS---

Organism: NCBI:txid36148

Nearest PDB structures (foldseek):
  7mly-assembly1_E  TM=9.288E-01  e=9.535E-12  Sus scrofa
  5bkg-assembly1_E  TM=9.234E-01  e=1.835E-11  Homo sapiens
  7l31-assembly1_E  TM=9.314E-01  e=2.282E-11  Homo sapiens
  5bkf-assembly1_E  TM=9.239E-01  e=1.737E-11  Homo 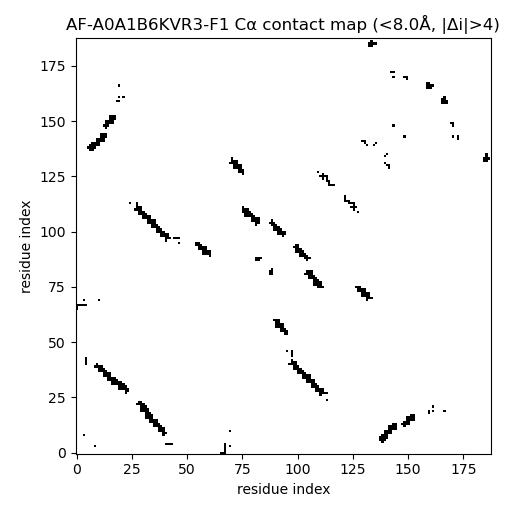sapiens
  8dn4-assembly1_E  TM=8.996E-01  e=2.545E-11  Homo sapiens